Protein AF-A0A813HBP7-F1 (afdb_monomer_lite)

Organism: Polarella glacialis (NCBI:txid89957)

Secondary structure (DSSP, 8-state):
----HHHHHHHHHHHHHHHHHHHHHHHHHHHHHHHHHHHHHHHHHHHHHHHHHHHHHHHHHHHHHHHHHHHHTT-------------------------SS----------------------TTPPPGGG-EEETTEEEEEES---TT--S---TTTT-EEEPPTTEEE-BTTSTTHHHHHHHHTTS-TTSSEEEEE-SSSEEEEE-TTSTTSTTTTSEEEEEESSEEEETTEEEEEEE--TTEEEEEEEPP----GGGTTS-------PPP-------------PPPP-----------PPP---PPP--------------------------PPPPP-

Radius of gyration: 37.26 Å; chains: 1; bounding box: 107×72×108 Å

Structure (mmCIF, N/CA/C/O backbone):
data_AF-A0A813HBP7-F1
#
_entry.id   AF-A0A813HBP7-F1
#
loop_
_atom_site.group_PDB
_atom_site.id
_atom_site.type_symbol
_atom_site.label_atom_id
_atom_site.label_alt_id
_atom_site.label_comp_id
_atom_site.label_asym_id
_atom_site.label_entity_id
_atom_site.label_seq_id
_atom_site.pdbx_PDB_ins_code
_atom_site.Cartn_x
_atom_site.Cartn_y
_atom_site.Cartn_z
_atom_site.occupancy
_atom_site.B_iso_or_equiv
_atom_site.auth_seq_id
_atom_site.auth_comp_id
_atom_site.auth_asym_id
_atom_site.auth_atom_id
_atom_site.pdbx_PDB_model_num
ATOM 1 N N . MET A 1 1 ? -36.041 5.228 65.257 1.00 66.88 1 MET A N 1
ATOM 2 C CA . MET A 1 1 ? -35.336 6.399 64.696 1.00 66.88 1 MET A CA 1
ATOM 3 C C . MET A 1 1 ? -35.966 6.693 63.349 1.00 66.88 1 MET A C 1
ATOM 5 O O . MET A 1 1 ? -35.977 5.801 62.512 1.00 66.88 1 MET A O 1
ATOM 9 N N . THR A 1 2 ? -36.588 7.855 63.172 1.00 84.69 2 THR A N 1
ATOM 10 C CA . THR A 1 2 ? -37.250 8.239 61.915 1.00 84.69 2 THR A CA 1
ATOM 11 C C . THR A 1 2 ? -36.267 9.009 61.039 1.00 84.69 2 THR A C 1
ATOM 13 O O . THR A 1 2 ? -35.646 9.960 61.505 1.00 84.69 2 THR A O 1
ATOM 16 N N . PHE A 1 3 ? -36.101 8.577 59.790 1.00 85.81 3 PHE A N 1
ATOM 17 C CA . PHE A 1 3 ? -35.256 9.247 58.800 1.00 85.81 3 PHE A CA 1
ATOM 18 C C . PHE A 1 3 ? -35.970 10.507 58.289 1.00 85.81 3 PHE A C 1
ATOM 20 O O . PHE A 1 3 ? -37.154 10.438 57.959 1.00 85.81 3 PHE A O 1
ATOM 27 N N . ASN A 1 4 ? -35.279 11.648 58.233 1.00 96.94 4 ASN A N 1
ATOM 28 C CA . ASN A 1 4 ? -35.840 12.880 57.679 1.00 96.94 4 ASN A CA 1
ATOM 29 C C . ASN A 1 4 ? -35.624 12.898 56.157 1.00 96.94 4 ASN A C 1
ATOM 31 O O . ASN A 1 4 ? -34.510 13.125 55.688 1.00 96.94 4 ASN A O 1
ATOM 35 N N . VAL A 1 5 ? -36.689 12.619 55.407 1.00 95.88 5 VAL A N 1
ATOM 36 C CA . VAL A 1 5 ? -36.661 12.520 53.940 1.00 95.88 5 VAL A CA 1
ATOM 37 C C . VAL A 1 5 ? -36.375 13.877 53.290 1.00 95.88 5 VAL A C 1
ATOM 39 O O . VAL A 1 5 ? -35.560 13.944 52.377 1.00 95.88 5 VAL A O 1
ATOM 42 N N . GLU A 1 6 ? -36.939 14.968 53.815 1.00 96.56 6 GLU A N 1
ATOM 43 C CA . GLU A 1 6 ? -36.752 16.318 53.257 1.00 96.56 6 GLU A CA 1
ATOM 44 C C . GLU A 1 6 ? -35.287 16.768 53.325 1.00 96.56 6 GLU A C 1
ATOM 46 O O . GLU A 1 6 ? -34.744 17.339 52.378 1.00 96.56 6 GLU A O 1
ATOM 51 N N . ALA A 1 7 ? -34.607 16.457 54.433 1.00 95.69 7 ALA A N 1
ATOM 52 C CA . ALA A 1 7 ? -33.183 16.746 54.576 1.00 95.69 7 ALA A CA 1
ATOM 53 C C . ALA A 1 7 ? -32.331 15.954 53.565 1.00 95.69 7 ALA A C 1
ATOM 55 O O . ALA A 1 7 ? -31.355 16.485 53.032 1.00 95.69 7 ALA A O 1
ATOM 56 N N . ALA A 1 8 ? -32.707 14.703 53.277 1.00 95.50 8 ALA A N 1
ATOM 57 C CA . ALA A 1 8 ? -32.016 13.874 52.293 1.00 95.50 8 ALA A CA 1
ATOM 58 C C . ALA A 1 8 ? -32.221 14.389 50.856 1.00 95.50 8 ALA A C 1
ATOM 60 O O . ALA A 1 8 ? -31.261 14.437 50.088 1.00 95.50 8 ALA A O 1
ATOM 61 N N . GLU A 1 9 ? -33.431 14.829 50.503 1.00 96.69 9 GLU A N 1
ATOM 62 C CA . GLU A 1 9 ? -33.727 15.413 49.187 1.00 96.69 9 GLU A CA 1
ATOM 63 C C . GLU A 1 9 ? -32.983 16.735 48.958 1.00 96.69 9 GLU A C 1
ATOM 65 O O . GLU A 1 9 ? -32.414 16.947 47.8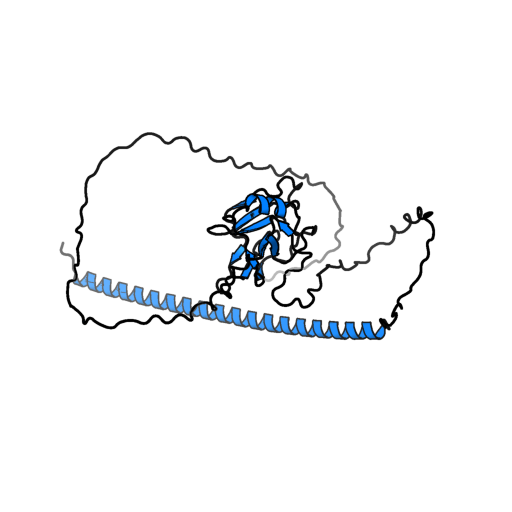86 1.00 96.69 9 GLU A O 1
ATOM 70 N N . CYS A 1 10 ? -32.911 17.595 49.979 1.00 97.38 10 CYS A N 1
ATOM 71 C CA . CYS A 1 10 ? -32.159 18.849 49.909 1.00 97.38 10 CYS A CA 1
ATOM 72 C C . CYS A 1 10 ? -30.658 18.605 49.661 1.00 97.38 10 CYS A C 1
ATOM 74 O O . CYS A 1 10 ? -30.059 19.221 48.775 1.00 97.38 10 CYS A O 1
ATOM 76 N N . LEU A 1 11 ? -30.060 17.644 50.377 1.00 97.38 11 LEU A N 1
ATOM 77 C CA . LEU A 1 11 ? -28.665 17.244 50.163 1.00 97.38 11 LEU A CA 1
ATOM 78 C C . LEU A 1 11 ? -28.442 16.643 48.771 1.00 97.38 11 LEU A C 1
ATOM 80 O O . LEU A 1 11 ? -27.437 16.948 48.129 1.00 97.38 11 LEU A O 1
ATOM 84 N N . ALA A 1 12 ? -29.377 15.825 48.283 1.00 96.62 12 ALA A N 1
ATOM 85 C CA . ALA A 1 12 ? -29.296 15.254 46.943 1.00 96.62 12 ALA A CA 1
ATOM 86 C C . ALA A 1 12 ? -29.330 16.348 45.862 1.00 96.62 12 ALA A C 1
ATOM 88 O O . ALA A 1 12 ? -28.496 16.338 44.957 1.00 96.62 12 ALA A O 1
ATOM 89 N N . ALA A 1 13 ? -30.229 17.330 45.982 1.00 96.56 13 ALA A N 1
ATOM 90 C CA . ALA A 1 13 ? -30.307 18.455 45.052 1.00 96.56 13 ALA A CA 1
ATOM 91 C C . ALA A 1 13 ? -29.016 19.292 45.047 1.00 96.56 13 ALA A C 1
ATOM 93 O O . ALA A 1 13 ? -28.511 19.650 43.981 1.00 96.56 13 ALA A O 1
ATOM 94 N N . GLN A 1 14 ? -28.434 19.549 46.224 1.00 97.75 14 GLN A N 1
ATOM 95 C CA . GLN A 1 14 ? -27.162 20.265 46.336 1.00 97.75 14 GLN A CA 1
ATOM 96 C C . GLN A 1 14 ? -26.003 19.481 45.703 1.00 97.75 14 GLN A C 1
ATOM 98 O O . GLN A 1 14 ? -25.195 20.059 44.974 1.00 97.75 14 GLN A O 1
ATOM 103 N N . ALA A 1 15 ? -25.937 18.166 45.932 1.00 97.19 15 ALA A N 1
ATOM 104 C CA . ALA A 1 15 ? -24.913 17.305 45.346 1.00 97.19 15 ALA A CA 1
ATOM 105 C C . ALA A 1 15 ? -25.005 17.260 43.812 1.00 97.19 15 ALA A C 1
ATOM 107 O O . ALA A 1 15 ? -23.981 17.357 43.135 1.00 97.19 15 ALA A O 1
ATOM 108 N N . VAL A 1 16 ? -26.223 17.179 43.258 1.00 98.00 16 VAL A N 1
ATOM 109 C CA . VAL A 1 16 ? -26.453 17.252 41.805 1.00 98.00 16 VAL A CA 1
ATOM 110 C C . VAL A 1 16 ? -25.989 18.596 41.243 1.00 98.00 16 VAL A C 1
ATOM 112 O O . VAL A 1 16 ? -25.347 18.614 40.196 1.00 98.00 16 VAL A O 1
ATOM 115 N N . GLY A 1 17 ? -26.255 19.704 41.943 1.00 97.44 17 GLY A N 1
ATOM 116 C CA . GLY A 1 17 ? -25.786 21.034 41.544 1.00 97.44 17 GLY A CA 1
ATOM 117 C C . GLY A 1 17 ? -24.262 21.109 41.437 1.00 97.44 17 GLY A C 1
ATOM 118 O O . GLY A 1 17 ? -23.738 21.427 40.371 1.00 97.44 17 GLY A O 1
ATOM 119 N N . ILE A 1 18 ? -23.555 20.714 42.501 1.00 97.56 18 ILE A N 1
ATOM 120 C CA . ILE A 1 18 ? -22.082 20.716 42.547 1.00 97.56 18 ILE A CA 1
ATOM 121 C C . ILE A 1 18 ? -21.495 19.817 41.452 1.00 97.56 18 ILE A C 1
ATOM 123 O O . ILE A 1 18 ? -20.536 20.192 40.778 1.00 97.56 18 ILE A O 1
ATOM 127 N N . PHE A 1 19 ? -22.078 18.635 41.247 1.00 97.56 19 PHE A N 1
ATOM 128 C CA . PHE A 1 19 ? -21.630 17.718 40.204 1.00 97.56 19 PHE A CA 1
ATOM 129 C C . PHE A 1 19 ? -21.845 18.292 38.795 1.00 97.56 19 PHE A C 1
ATOM 131 O O . PHE A 1 19 ? -20.959 18.195 37.946 1.00 97.56 19 PHE A O 1
ATOM 138 N N . ALA A 1 20 ? -22.992 18.928 38.542 1.00 97.31 20 ALA A N 1
ATOM 139 C CA . ALA A 1 20 ? -23.297 19.550 37.257 1.00 97.31 20 ALA A CA 1
ATOM 140 C C . ALA A 1 20 ? -22.417 20.777 36.964 1.00 97.31 20 ALA A C 1
ATOM 142 O O . ALA A 1 20 ? -22.079 21.020 35.804 1.00 97.31 20 ALA A O 1
ATOM 143 N N . ASP A 1 21 ? -22.051 21.555 37.986 1.00 97.25 21 ASP A N 1
ATOM 144 C CA . ASP A 1 21 ? -21.068 22.638 37.865 1.00 97.25 21 ASP A CA 1
ATOM 145 C C . ASP A 1 21 ? -19.678 22.072 37.537 1.00 97.25 21 ASP A C 1
ATOM 147 O O . ASP A 1 21 ? -19.077 22.465 36.539 1.00 97.25 21 ASP A O 1
ATOM 151 N N . GLY A 1 22 ? -19.223 21.055 38.279 1.00 98.00 22 GLY A N 1
ATOM 152 C CA . GLY A 1 22 ? -17.930 20.409 38.033 1.00 98.00 22 GLY A CA 1
ATOM 153 C C . GLY A 1 22 ? -17.812 19.783 36.638 1.00 98.00 22 GLY A C 1
ATOM 154 O O . GLY A 1 22 ? -16.774 19.906 35.988 1.00 98.00 22 GLY A O 1
ATOM 155 N N . LEU A 1 23 ? -18.883 19.163 36.129 1.00 97.94 23 LEU A N 1
ATOM 156 C CA . LEU A 1 23 ? -18.920 18.657 34.753 1.00 97.94 23 LEU A CA 1
ATOM 157 C C . LEU A 1 23 ? -18.841 19.780 33.714 1.00 97.94 23 LEU A C 1
ATOM 159 O O . LEU A 1 23 ? -18.157 19.621 32.703 1.00 97.94 23 LEU A O 1
ATOM 163 N N . ARG A 1 24 ? -19.520 20.912 33.940 1.00 98.00 24 ARG A N 1
ATOM 164 C CA . ARG A 1 24 ? -19.456 22.063 33.027 1.00 98.00 24 ARG A CA 1
ATOM 165 C C . ARG A 1 24 ? -18.053 22.656 32.973 1.00 98.00 24 ARG A C 1
ATOM 167 O O . ARG A 1 24 ? -17.561 22.912 31.874 1.00 98.00 24 ARG A O 1
ATOM 174 N N . ASP A 1 25 ? -17.402 22.802 34.121 1.00 97.38 25 ASP A N 1
ATOM 175 C CA . ASP A 1 25 ? -16.032 23.311 34.200 1.00 97.38 25 ASP A CA 1
ATOM 176 C C 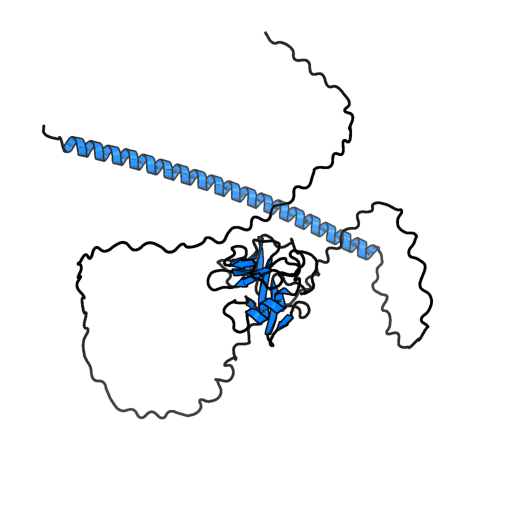. ASP A 1 25 ? -15.038 22.366 33.513 1.00 97.38 25 ASP A C 1
ATOM 178 O O . ASP A 1 25 ? -14.185 22.817 32.744 1.00 97.38 25 ASP A O 1
ATOM 182 N N . LEU A 1 26 ? -15.189 21.051 33.710 1.00 97.19 26 LEU A N 1
ATOM 183 C CA . LEU A 1 26 ? -14.360 20.043 33.045 1.00 97.19 26 LEU A CA 1
ATOM 184 C C . LEU A 1 26 ? -14.509 20.099 31.517 1.00 97.19 26 LEU A C 1
ATOM 186 O O . LEU A 1 26 ? -13.511 20.099 30.797 1.00 97.19 26 LEU A O 1
ATOM 190 N N . VAL A 1 27 ? -15.745 20.185 31.013 1.00 97.88 27 VAL A N 1
ATOM 191 C CA . VAL A 1 27 ? -16.015 20.285 29.570 1.00 97.88 27 VAL A CA 1
ATOM 192 C C . VAL A 1 27 ? -15.459 21.590 28.996 1.00 97.88 27 VAL A C 1
ATOM 194 O O . VAL A 1 27 ? -14.869 21.581 27.915 1.00 97.88 27 VAL A O 1
ATOM 197 N N . ALA A 1 28 ? -15.592 22.708 29.714 1.00 97.50 28 ALA A N 1
ATOM 198 C CA . ALA A 1 28 ? -15.032 23.990 29.292 1.00 97.50 28 ALA A CA 1
ATOM 199 C C . ALA A 1 28 ? -13.493 23.961 29.240 1.00 97.50 28 ALA A C 1
ATOM 201 O O . ALA A 1 28 ? -12.899 24.485 28.293 1.00 97.50 28 ALA A O 1
ATOM 202 N N . ALA A 1 29 ? -12.846 23.320 30.218 1.00 97.06 29 ALA A N 1
ATOM 203 C CA . ALA A 1 29 ? -11.399 23.134 30.237 1.00 97.06 29 ALA A CA 1
ATOM 204 C C . ALA A 1 29 ? -10.924 22.270 29.058 1.00 97.06 29 ALA A C 1
ATOM 206 O O . ALA A 1 29 ? -10.038 22.695 28.314 1.00 97.06 29 ALA A O 1
ATOM 207 N N . ALA A 1 30 ? -11.574 21.126 28.823 1.00 95.62 30 ALA A N 1
ATOM 208 C CA . ALA A 1 30 ? -11.259 20.239 27.703 1.00 95.62 30 ALA A CA 1
ATOM 209 C C . ALA A 1 30 ? -11.452 20.932 26.341 1.00 95.62 30 ALA A C 1
ATOM 211 O O . ALA A 1 30 ? -10.616 20.810 25.445 1.00 95.62 30 ALA A O 1
ATOM 212 N N . ALA A 1 31 ? -12.517 21.726 26.184 1.00 96.06 31 ALA A N 1
ATOM 213 C CA . ALA A 1 31 ? -12.750 22.497 24.963 1.00 96.06 31 ALA A CA 1
ATOM 214 C C . ALA A 1 31 ? -11.651 23.545 24.717 1.00 96.06 31 ALA A C 1
ATOM 216 O O . ALA A 1 31 ? -11.235 23.759 23.575 1.00 96.06 31 ALA A O 1
ATOM 217 N N . LYS A 1 32 ? -11.156 24.192 25.780 1.00 97.88 32 LYS A N 1
ATOM 218 C CA . LYS A 1 32 ? -10.061 25.165 25.692 1.00 97.88 32 LYS A CA 1
ATOM 219 C C . LYS A 1 32 ? -8.743 24.502 25.287 1.00 97.88 32 LYS A C 1
ATOM 221 O O . LYS A 1 32 ? -8.039 25.058 24.445 1.00 97.88 32 LYS A O 1
ATOM 226 N N . GLU A 1 33 ? -8.432 23.341 25.857 1.00 97.50 33 GLU A N 1
ATOM 227 C CA . GLU A 1 33 ? -7.239 22.556 25.524 1.00 97.50 33 GLU A CA 1
ATOM 228 C C . GLU A 1 33 ? -7.265 22.099 24.061 1.00 97.50 33 GLU A C 1
ATOM 230 O O . GLU A 1 33 ? -6.345 22.411 23.305 1.00 97.50 33 GLU A O 1
ATOM 235 N N . ALA A 1 34 ? -8.379 21.517 23.606 1.00 94.38 34 ALA A N 1
ATOM 236 C CA . ALA A 1 34 ? -8.551 21.119 22.209 1.00 94.38 34 ALA A CA 1
ATOM 237 C C . ALA A 1 34 ? -8.419 22.310 21.235 1.00 94.38 34 ALA A C 1
ATOM 239 O O . ALA A 1 34 ? -7.842 22.190 20.153 1.00 94.38 34 ALA A O 1
ATOM 240 N N . ALA A 1 35 ? -8.924 23.492 21.606 1.00 97.31 35 ALA A N 1
ATOM 241 C CA . ALA A 1 35 ? -8.775 24.706 20.802 1.00 97.31 35 ALA A CA 1
ATOM 242 C C . ALA A 1 35 ? -7.340 25.267 20.799 1.00 97.31 35 ALA A C 1
ATOM 244 O O . ALA A 1 35 ? -6.964 26.005 19.882 1.00 97.31 35 ALA A O 1
ATOM 245 N N . GLN A 1 36 ? -6.544 24.982 21.829 1.00 97.81 36 GLN A N 1
ATOM 246 C CA . GLN A 1 36 ? -5.129 25.341 21.874 1.00 97.81 36 GLN A CA 1
ATOM 247 C C . GLN A 1 36 ? -4.301 24.390 21.007 1.00 97.81 36 GLN A C 1
ATOM 249 O O . GLN A 1 36 ? -3.491 24.858 20.210 1.00 97.81 36 GLN A O 1
ATOM 254 N N . GLU A 1 37 ? -4.562 23.087 21.091 1.00 96.31 37 GLU A N 1
ATOM 255 C CA . GLU A 1 37 ? -3.898 22.072 20.270 1.00 96.31 37 GLU A CA 1
ATOM 256 C C . GLU A 1 37 ? -4.150 22.300 18.774 1.00 96.31 37 GLU A C 1
ATOM 258 O O . GLU A 1 37 ? -3.205 22.356 17.988 1.00 96.31 37 GLU A O 1
ATOM 263 N N . ARG A 1 38 ? -5.406 22.565 18.378 1.00 95.31 38 ARG A N 1
ATOM 264 C CA . ARG A 1 38 ? -5.741 22.909 16.983 1.00 95.31 38 ARG A CA 1
ATOM 265 C C . ARG A 1 38 ? -4.955 24.112 16.466 1.00 95.31 38 ARG A C 1
ATOM 267 O O . ARG A 1 38 ? -4.470 24.081 15.341 1.00 95.31 38 ARG A O 1
ATOM 274 N N . ARG A 1 39 ? -4.791 25.155 17.287 1.00 97.75 39 ARG A N 1
ATOM 275 C CA . ARG A 1 39 ? -3.987 26.330 16.914 1.00 97.75 39 ARG A CA 1
ATOM 276 C C . ARG A 1 39 ? -2.508 25.984 16.742 1.00 97.75 39 ARG A C 1
ATOM 278 O O . ARG A 1 39 ? -1.903 26.468 15.791 1.00 97.75 39 ARG A O 1
ATOM 285 N N . GLY A 1 40 ? -1.956 25.129 17.605 1.00 97.00 40 GLY A N 1
ATOM 286 C CA . GLY A 1 40 ? -0.584 24.635 17.467 1.00 97.00 40 GLY A CA 1
ATOM 287 C C . GLY A 1 40 ? -0.369 23.885 16.151 1.00 97.00 40 GLY A C 1
ATOM 288 O O . GLY A 1 40 ? 0.547 24.210 15.397 1.00 97.00 40 GLY A O 1
ATOM 289 N N . LEU A 1 41 ? -1.277 22.963 15.819 1.00 90.00 41 LEU A N 1
ATOM 290 C CA . LEU A 1 41 ? -1.225 22.205 14.565 1.00 90.00 41 LEU A CA 1
ATOM 291 C C . LEU A 1 41 ? -1.361 23.106 13.328 1.00 90.00 41 LEU A C 1
ATOM 293 O O . LEU A 1 41 ? -0.666 22.907 12.334 1.00 90.00 41 LEU A O 1
ATOM 297 N N . GLU A 1 42 ? -2.217 24.131 13.372 1.00 96.00 42 GLU A N 1
ATOM 298 C CA . GLU A 1 42 ? -2.341 25.101 12.276 1.00 96.00 42 GLU A CA 1
ATOM 299 C C . GLU A 1 42 ? -1.073 25.946 12.076 1.00 96.00 42 GLU A C 1
ATOM 301 O O . GLU A 1 42 ? -0.726 26.287 10.941 1.00 96.00 42 GLU A O 1
ATOM 306 N N . GLU A 1 43 ? -0.390 26.324 13.158 1.00 97.62 43 GLU A N 1
ATOM 307 C CA . GLU A 1 43 ? 0.874 27.062 13.092 1.00 97.62 43 GLU A CA 1
ATOM 308 C C . GLU A 1 43 ? 2.008 26.200 12.535 1.00 97.62 43 GLU A C 1
ATOM 310 O O . GLU A 1 43 ? 2.756 26.668 11.668 1.00 97.62 43 GLU A O 1
ATOM 315 N N . GLU A 1 44 ? 2.093 24.939 12.960 1.00 95.94 44 GLU A N 1
ATOM 316 C CA . GLU A 1 44 ? 3.050 23.960 12.441 1.00 95.94 44 GLU A CA 1
ATOM 317 C C . GLU A 1 44 ? 2.803 23.669 10.955 1.00 95.94 44 GLU A C 1
ATOM 319 O O . GLU A 1 44 ? 3.727 23.756 10.143 1.00 95.94 44 GLU A O 1
ATOM 324 N N . ALA A 1 45 ? 1.547 23.448 10.555 1.00 91.88 45 ALA A N 1
ATOM 325 C CA . ALA A 1 45 ? 1.178 23.267 9.152 1.00 91.88 45 ALA A CA 1
ATOM 326 C C . ALA A 1 45 ? 1.569 24.486 8.299 1.00 91.88 45 ALA A C 1
ATOM 328 O O . ALA A 1 45 ? 2.121 24.342 7.203 1.00 91.88 45 ALA A O 1
ATOM 329 N N . ARG A 1 46 ? 1.355 25.706 8.816 1.00 97.75 46 ARG A N 1
ATOM 330 C CA . ARG A 1 46 ? 1.811 26.944 8.163 1.00 97.75 46 ARG A CA 1
ATOM 331 C C . ARG A 1 46 ? 3.338 27.029 8.078 1.00 97.75 46 ARG A C 1
ATOM 333 O O . ARG A 1 46 ? 3.845 27.572 7.098 1.00 97.75 46 ARG A O 1
ATOM 340 N N . ALA A 1 47 ? 4.075 26.536 9.071 1.00 97.06 47 ALA A N 1
ATOM 341 C CA . ALA A 1 47 ? 5.537 26.502 9.040 1.00 97.06 47 ALA A CA 1
ATOM 342 C C . ALA A 1 47 ? 6.063 25.517 7.987 1.00 97.06 47 ALA A C 1
ATOM 344 O O . ALA A 1 47 ? 6.892 25.902 7.161 1.00 97.06 47 ALA A O 1
ATOM 345 N N . LEU A 1 48 ? 5.515 24.302 7.943 1.00 92.50 48 LEU A N 1
ATOM 346 C CA . LEU A 1 48 ? 5.864 23.293 6.941 1.00 92.50 48 LEU A CA 1
ATOM 347 C C . LEU A 1 48 ? 5.545 23.761 5.517 1.00 92.50 48 LEU A C 1
ATOM 349 O O . LEU A 1 48 ? 6.342 23.544 4.607 1.00 92.50 48 LEU A O 1
ATOM 353 N N . ALA A 1 49 ? 4.426 24.465 5.315 1.00 92.62 49 ALA A N 1
ATOM 354 C CA . ALA A 1 49 ? 4.089 25.042 4.016 1.00 92.62 49 ALA A CA 1
ATOM 355 C C . ALA A 1 49 ? 5.132 26.072 3.539 1.00 92.62 49 ALA A C 1
ATOM 357 O O . ALA A 1 49 ? 5.475 26.093 2.356 1.00 92.62 49 ALA A O 1
ATOM 358 N N . ARG A 1 50 ? 5.674 26.896 4.450 1.00 98.00 50 ARG A N 1
ATOM 359 C CA . ARG A 1 50 ? 6.746 27.853 4.125 1.00 98.00 50 ARG A CA 1
ATOM 360 C C . ARG A 1 50 ? 8.054 27.151 3.767 1.00 98.00 50 ARG A C 1
ATOM 362 O O . ARG A 1 50 ? 8.684 27.531 2.785 1.00 98.00 50 ARG A O 1
ATOM 369 N N . GLU A 1 51 ? 8.445 26.129 4.526 1.00 96.88 51 GLU A N 1
ATOM 370 C CA . GLU A 1 51 ? 9.658 25.356 4.227 1.00 96.88 51 GLU A CA 1
ATOM 371 C C . GLU A 1 51 ? 9.537 24.596 2.905 1.00 96.88 51 GLU A C 1
ATOM 373 O O . GLU A 1 51 ? 10.463 24.612 2.096 1.00 96.88 51 GLU A O 1
ATOM 378 N N . ARG A 1 52 ? 8.368 24.015 2.617 1.00 91.94 52 ARG A N 1
ATOM 379 C CA . ARG A 1 52 ? 8.108 23.380 1.322 1.00 91.94 52 ARG A CA 1
ATOM 380 C C . ARG A 1 52 ? 8.256 24.370 0.168 1.00 91.94 52 ARG A C 1
ATOM 382 O O . ARG A 1 52 ? 8.972 24.079 -0.782 1.00 91.94 52 ARG A O 1
ATOM 389 N N . PHE A 1 53 ? 7.649 25.552 0.284 1.00 96.38 53 PHE A N 1
ATOM 390 C CA . PHE A 1 53 ? 7.786 26.605 -0.724 1.00 96.38 53 PHE A CA 1
ATOM 391 C C . PHE A 1 53 ? 9.255 27.004 -0.944 1.00 96.38 53 PHE A C 1
ATOM 393 O O . PHE A 1 53 ? 9.698 27.148 -2.082 1.00 96.38 53 PHE A O 1
ATOM 400 N N . ARG A 1 54 ? 10.037 27.120 0.137 1.00 98.38 54 ARG A N 1
ATOM 401 C CA . ARG A 1 54 ? 11.474 27.418 0.070 1.00 98.38 54 ARG A CA 1
ATOM 402 C C . ARG A 1 54 ? 12.267 26.322 -0.650 1.00 98.38 54 ARG A C 1
ATOM 404 O O . ARG A 1 54 ? 13.161 26.635 -1.437 1.00 98.38 54 ARG A O 1
ATOM 411 N N . LEU A 1 55 ? 11.969 25.052 -0.375 1.00 94.25 55 LEU A N 1
ATOM 412 C CA . LEU A 1 55 ? 12.610 23.918 -1.044 1.00 94.25 55 LEU A CA 1
ATOM 413 C C . LEU A 1 55 ? 12.263 23.873 -2.535 1.00 94.25 55 LEU A C 1
ATOM 415 O O . LEU A 1 55 ? 13.162 23.668 -3.350 1.00 94.25 55 LEU A O 1
ATOM 419 N N . ASP A 1 56 ? 11.005 24.130 -2.896 1.00 91.38 56 ASP A N 1
ATOM 420 C CA . ASP A 1 56 ? 10.561 24.189 -4.293 1.00 91.38 56 ASP A CA 1
ATOM 421 C C . ASP A 1 56 ? 11.278 25.316 -5.061 1.00 91.38 56 ASP A C 1
ATOM 423 O O . ASP A 1 56 ? 11.741 25.116 -6.188 1.00 91.38 56 ASP A O 1
ATOM 427 N N . GLU A 1 57 ? 11.447 26.488 -4.438 1.00 97.88 57 GLU A N 1
ATOM 428 C CA . GLU A 1 57 ? 12.209 27.597 -5.018 1.00 97.88 57 GLU A CA 1
ATOM 429 C C . GLU A 1 57 ? 13.690 27.232 -5.215 1.00 97.88 57 GLU A C 1
ATOM 431 O O . GLU A 1 57 ? 14.237 27.422 -6.305 1.00 97.88 57 GLU A O 1
ATOM 436 N N . ALA A 1 58 ? 14.338 26.655 -4.198 1.00 97.19 58 ALA A N 1
ATOM 437 C CA . ALA A 1 58 ? 15.734 26.223 -4.286 1.00 97.19 58 ALA A CA 1
ATOM 438 C C . ALA A 1 58 ? 15.940 25.144 -5.364 1.00 97.19 58 ALA A C 1
ATOM 440 O O . ALA A 1 58 ? 16.912 25.186 -6.124 1.00 97.19 58 ALA A O 1
ATOM 441 N N . TRP A 1 59 ? 15.006 24.199 -5.474 1.00 92.06 59 TRP A N 1
ATOM 442 C CA . TRP A 1 59 ? 15.042 23.153 -6.491 1.00 92.06 59 TRP A CA 1
ATOM 443 C C . TRP A 1 59 ? 14.858 23.718 -7.904 1.00 92.06 59 TRP A C 1
ATOM 445 O O . TRP A 1 59 ? 15.595 23.352 -8.822 1.00 92.06 59 TRP A O 1
ATOM 455 N N . SER A 1 60 ? 13.947 24.680 -8.076 1.00 95.19 60 SER A N 1
ATOM 456 C CA . SER A 1 60 ? 13.779 25.413 -9.335 1.00 95.19 60 SER A CA 1
ATOM 457 C C . SER A 1 60 ? 15.069 26.131 -9.752 1.00 95.19 60 SER A C 1
ATOM 459 O O . SER A 1 60 ? 15.512 26.012 -10.898 1.00 95.19 60 SER A O 1
ATOM 461 N N . GLN A 1 61 ? 15.743 26.801 -8.811 1.00 97.50 61 GLN A N 1
ATOM 462 C CA . GLN A 1 61 ? 17.028 27.457 -9.070 1.00 97.50 61 GLN A CA 1
ATOM 463 C C . GLN A 1 61 ? 18.114 26.459 -9.496 1.00 97.50 61 GLN A C 1
ATOM 465 O O . GLN A 1 61 ? 18.830 26.716 -10.468 1.00 97.50 61 GLN A O 1
ATOM 470 N N . LEU A 1 62 ? 18.214 25.309 -8.822 1.00 96.00 62 LEU A N 1
ATOM 471 C CA . LEU A 1 62 ? 19.143 24.238 -9.195 1.00 96.00 62 LEU A CA 1
ATOM 472 C C . LEU A 1 62 ? 18.864 23.699 -10.601 1.00 96.00 62 LEU A C 1
ATOM 474 O O . LEU A 1 62 ? 19.799 23.516 -11.379 1.00 96.00 62 LEU A O 1
ATOM 478 N N . ASN A 1 63 ? 17.596 23.503 -10.965 1.00 93.69 63 ASN A N 1
ATOM 479 C CA . ASN A 1 63 ? 17.222 23.059 -12.309 1.00 93.69 63 ASN A CA 1
ATOM 480 C C . ASN A 1 63 ? 17.607 24.086 -13.383 1.00 93.69 63 ASN A C 1
ATOM 482 O O . ASN A 1 63 ? 18.135 23.713 -14.431 1.00 93.69 63 ASN A O 1
ATOM 486 N N . VAL A 1 64 ? 17.428 25.384 -13.114 1.00 96.62 64 VAL A N 1
ATOM 487 C CA . VAL A 1 64 ? 17.888 26.452 -14.018 1.00 96.62 64 VAL A CA 1
ATOM 488 C C . VAL A 1 64 ? 19.413 26.447 -14.153 1.00 96.62 64 VAL A C 1
ATOM 490 O O . VAL A 1 64 ? 19.931 26.582 -15.263 1.00 96.62 64 VAL A O 1
ATOM 493 N N . GLN A 1 65 ? 20.153 26.279 -13.053 1.00 96.62 65 GLN A N 1
ATOM 494 C CA . GLN A 1 65 ? 21.617 26.176 -13.090 1.00 96.62 65 GLN A CA 1
ATOM 495 C C . GLN A 1 65 ? 22.079 24.950 -13.878 1.00 96.62 65 GLN A C 1
ATOM 497 O O . GLN A 1 65 ? 22.982 25.063 -14.706 1.00 96.62 65 GLN A O 1
ATOM 502 N N . ARG A 1 66 ? 21.425 23.805 -13.677 1.00 93.88 66 ARG A N 1
ATOM 503 C CA . ARG A 1 66 ? 21.692 22.575 -14.420 1.00 93.88 66 ARG A CA 1
ATOM 504 C C . ARG A 1 66 ? 21.478 22.773 -15.918 1.00 93.88 66 ARG A C 1
ATOM 506 O O . ARG A 1 66 ? 22.394 22.500 -16.684 1.00 93.88 66 ARG A O 1
ATOM 513 N N . ALA A 1 67 ? 20.339 23.330 -16.328 1.00 91.81 67 ALA A N 1
ATOM 514 C CA . ALA A 1 67 ? 20.061 23.622 -17.734 1.00 91.81 67 ALA A CA 1
ATOM 515 C C . ALA A 1 67 ? 21.091 24.592 -18.344 1.00 91.81 67 ALA A C 1
ATOM 517 O O . ALA A 1 67 ? 21.511 24.433 -19.489 1.00 91.81 67 ALA A O 1
ATOM 518 N N . ARG A 1 68 ? 21.553 25.591 -17.576 1.00 95.44 68 ARG A N 1
ATOM 519 C CA . ARG A 1 68 ? 22.634 26.494 -18.009 1.00 95.44 68 ARG A CA 1
ATOM 520 C C . ARG A 1 68 ? 23.960 25.761 -18.201 1.00 95.44 68 ARG A C 1
ATOM 522 O O . ARG A 1 68 ? 24.631 26.014 -19.197 1.00 95.44 68 ARG A O 1
ATOM 529 N N . LEU A 1 69 ? 24.334 24.877 -17.277 1.00 93.88 69 LEU A N 1
ATOM 530 C CA . LEU A 1 69 ? 25.554 24.072 -17.388 1.00 93.88 69 LEU A CA 1
ATOM 531 C C . LEU A 1 69 ? 25.479 23.103 -18.572 1.00 93.88 69 LEU A C 1
ATOM 533 O O . LEU A 1 69 ? 26.438 23.008 -19.330 1.00 93.88 69 LEU A O 1
ATOM 537 N N . GLU A 1 70 ? 24.339 22.446 -18.777 1.00 90.00 70 GLU A N 1
ATOM 538 C CA . GLU A 1 70 ? 24.102 21.558 -19.921 1.00 90.00 70 GLU A CA 1
ATOM 539 C C . GLU A 1 70 ? 24.238 22.316 -21.253 1.00 90.00 70 GLU A C 1
ATOM 541 O O . GLU A 1 70 ? 24.962 21.868 -22.144 1.00 90.00 70 GLU A O 1
ATOM 546 N N . ASN A 1 71 ? 23.659 23.517 -21.356 1.00 90.88 71 ASN A N 1
ATOM 547 C CA . ASN A 1 71 ? 23.822 24.382 -22.529 1.00 90.88 71 ASN A CA 1
ATOM 548 C C . ASN A 1 71 ? 25.268 24.885 -22.702 1.00 90.88 71 ASN A C 1
ATOM 550 O O . ASN A 1 71 ? 25.756 24.988 -23.827 1.00 90.88 71 ASN A O 1
ATOM 554 N N . SER A 1 72 ? 25.967 25.195 -21.605 1.00 93.69 72 SER A N 1
ATOM 555 C CA . SER A 1 72 ? 27.349 25.695 -21.631 1.00 93.69 72 SER A CA 1
ATOM 556 C C . SER A 1 72 ? 28.373 24.622 -21.991 1.00 93.69 72 SER A C 1
ATOM 558 O O . SER A 1 72 ? 29.405 24.951 -22.571 1.00 93.69 72 SER A O 1
ATOM 560 N N . MET A 1 73 ? 28.132 23.361 -21.632 1.00 89.06 73 MET A N 1
ATOM 561 C CA . MET A 1 73 ? 29.065 22.264 -21.903 1.00 89.06 73 MET A CA 1
ATOM 562 C C . MET A 1 73 ? 29.038 21.795 -23.359 1.00 89.06 73 MET A C 1
ATOM 564 O O . MET A 1 73 ? 29.775 20.879 -23.710 1.00 89.06 73 MET A O 1
ATOM 568 N N . GLY A 1 74 ? 28.222 22.406 -24.225 1.00 71.88 74 GLY A N 1
ATOM 569 C CA . GLY A 1 74 ? 28.273 22.136 -25.659 1.00 71.88 74 GLY A CA 1
ATOM 570 C C . GLY A 1 74 ? 27.995 20.676 -26.017 1.00 71.88 74 GLY A C 1
ATOM 571 O O . GLY A 1 74 ? 28.376 20.250 -27.109 1.00 71.88 74 GLY A O 1
ATOM 572 N N . PHE A 1 75 ? 27.305 19.927 -25.140 1.00 60.50 75 PHE A N 1
ATOM 573 C CA . PHE A 1 75 ? 26.718 18.617 -25.439 1.00 60.50 75 PHE A CA 1
ATOM 574 C C . PHE A 1 75 ? 25.557 18.816 -26.420 1.00 60.50 75 PHE A C 1
ATOM 576 O O . PHE A 1 75 ? 24.381 18.579 -26.156 1.00 60.50 75 PHE A O 1
ATOM 583 N N . SER A 1 76 ? 25.904 19.298 -27.605 1.00 58.12 76 SER A N 1
ATOM 584 C CA . SER A 1 76 ? 25.108 19.107 -28.787 1.00 58.12 76 SER A CA 1
ATOM 585 C C . SER A 1 76 ? 25.025 17.594 -28.968 1.00 58.12 76 SER A C 1
ATOM 587 O O . SER A 1 76 ? 25.975 16.943 -29.394 1.00 58.12 76 SER A O 1
ATOM 589 N N . ASN A 1 77 ? 23.863 17.021 -28.653 1.00 56.59 77 ASN A N 1
ATOM 590 C CA . ASN A 1 77 ? 23.456 15.664 -29.039 1.00 56.59 77 ASN A CA 1
ATOM 591 C C . ASN A 1 77 ? 23.343 15.521 -30.580 1.00 56.59 77 ASN A C 1
ATOM 593 O O . ASN A 1 77 ? 22.489 14.817 -31.107 1.00 56.59 77 ASN A O 1
ATOM 597 N N . GLY A 1 78 ? 24.200 16.229 -31.321 1.00 52.56 78 GLY A N 1
ATOM 598 C CA . GLY A 1 78 ? 24.290 16.303 -32.767 1.00 52.56 78 GLY A CA 1
ATOM 599 C C . GLY A 1 78 ? 25.244 15.281 -33.376 1.00 52.56 78 GLY A C 1
ATOM 600 O O . GLY A 1 78 ? 25.402 15.291 -34.594 1.00 52.56 78 GLY A O 1
ATOM 601 N N . HIS A 1 79 ? 25.813 14.346 -32.603 1.00 52.66 79 HIS A N 1
ATOM 602 C CA . HIS A 1 79 ? 26.291 13.092 -33.191 1.00 52.66 79 HIS A CA 1
ATOM 603 C C . HIS A 1 79 ? 25.088 12.203 -33.518 1.00 52.66 79 HIS A C 1
ATOM 605 O O . HIS A 1 79 ? 24.818 11.177 -32.901 1.00 52.66 79 HIS A O 1
ATOM 611 N N . LYS A 1 80 ? 24.364 12.634 -34.552 1.00 55.50 80 LYS A N 1
ATOM 612 C CA . LYS A 1 80 ? 23.518 11.800 -35.391 1.00 55.50 80 LYS A CA 1
ATOM 613 C C . LYS A 1 80 ? 24.466 10.788 -36.039 1.00 55.50 80 LYS A C 1
ATOM 615 O O . LYS A 1 80 ? 24.978 11.027 -37.130 1.00 55.50 80 LYS A O 1
ATOM 620 N N . LEU A 1 81 ? 24.798 9.715 -35.318 1.00 57.78 81 LEU A N 1
ATOM 621 C CA . LEU A 1 81 ? 25.437 8.547 -35.908 1.00 57.78 81 LEU A CA 1
ATOM 622 C C . LEU A 1 81 ? 24.488 8.095 -37.016 1.00 57.78 81 LEU A C 1
ATOM 624 O O . LEU A 1 81 ? 23.379 7.629 -36.757 1.00 57.78 81 LEU A O 1
ATOM 628 N N . GLY A 1 82 ? 24.886 8.378 -38.255 1.00 44.28 82 GLY A N 1
ATOM 629 C CA . GLY A 1 82 ? 24.179 7.904 -39.428 1.00 44.28 82 GLY A CA 1
ATOM 630 C C . GLY A 1 82 ? 24.060 6.379 -39.371 1.00 44.28 82 GLY A C 1
ATOM 631 O O . GLY A 1 82 ? 24.870 5.726 -38.709 1.00 44.28 82 GLY A O 1
ATOM 632 N N . PRO A 1 83 ? 23.057 5.800 -40.045 1.00 58.22 83 PRO A N 1
ATOM 633 C CA . PRO A 1 83 ? 22.914 4.357 -40.144 1.00 58.22 83 PRO A CA 1
ATOM 634 C C . PRO A 1 83 ? 24.112 3.797 -40.919 1.00 58.22 83 PRO A C 1
ATOM 636 O O . PRO A 1 83 ? 24.106 3.747 -42.149 1.00 58.22 83 PRO A O 1
ATOM 639 N N . ASN A 1 84 ? 25.168 3.415 -40.199 1.00 44.81 84 ASN A N 1
ATOM 640 C CA . ASN A 1 84 ? 26.316 2.766 -40.802 1.00 44.81 84 ASN A CA 1
ATOM 641 C C . ASN A 1 84 ? 25.935 1.318 -41.089 1.00 44.81 84 ASN A C 1
ATOM 643 O O . ASN A 1 84 ? 25.796 0.473 -40.208 1.00 44.81 84 ASN A O 1
ATOM 647 N N . THR A 1 85 ? 25.697 1.108 -42.373 1.00 54.16 85 THR A N 1
ATOM 648 C CA . THR A 1 85 ? 25.591 -0.181 -43.037 1.00 54.16 85 THR A CA 1
ATOM 649 C C . THR A 1 85 ? 27.013 -0.712 -43.254 1.00 54.16 85 THR A C 1
ATOM 651 O O . THR A 1 85 ? 27.924 0.085 -43.464 1.00 54.16 85 THR A O 1
ATOM 654 N N . ALA A 1 86 ? 27.157 -2.042 -43.279 1.00 47.09 86 ALA A N 1
ATOM 655 C CA . ALA A 1 86 ? 28.382 -2.842 -43.444 1.00 47.09 86 ALA A CA 1
ATOM 656 C C . ALA A 1 86 ? 29.188 -3.021 -42.139 1.00 47.09 86 ALA A C 1
ATOM 658 O O . ALA A 1 86 ? 29.619 -2.067 -41.511 1.00 47.09 86 ALA A O 1
ATOM 659 N N . GLY A 1 87 ? 29.366 -4.238 -41.623 1.00 51.62 87 GLY A N 1
ATOM 660 C CA . GLY A 1 87 ? 29.806 -5.422 -42.359 1.00 51.62 87 GLY A CA 1
ATOM 661 C C . GLY A 1 87 ? 31.325 -5.499 -42.230 1.00 51.62 87 GLY A C 1
ATOM 662 O O . GLY A 1 87 ? 32.040 -5.067 -43.124 1.00 51.62 87 GLY A O 1
ATOM 663 N N . GLY A 1 88 ? 31.803 -5.982 -41.084 1.00 37.97 88 GLY A N 1
ATOM 664 C CA . GLY A 1 88 ? 33.226 -6.069 -40.772 1.00 37.97 88 GLY A CA 1
ATOM 665 C C . GLY A 1 88 ? 33.467 -7.094 -39.676 1.00 37.97 88 GLY A C 1
ATOM 666 O O . GLY A 1 88 ? 33.440 -6.770 -38.495 1.00 37.97 88 GLY A O 1
ATOM 667 N N . SER A 1 89 ? 33.665 -8.339 -40.092 1.00 54.19 89 SER A N 1
ATOM 668 C CA . SER A 1 89 ? 34.289 -9.394 -39.301 1.00 54.19 89 SER A CA 1
ATOM 669 C C . SER A 1 89 ? 35.748 -9.024 -39.016 1.00 54.19 89 SER A C 1
ATOM 671 O O . SER A 1 89 ? 36.529 -8.874 -39.958 1.00 54.19 89 SER A O 1
ATOM 673 N N . LEU A 1 90 ? 36.117 -8.910 -37.743 1.00 44.56 90 LEU A N 1
ATOM 674 C CA . LEU A 1 90 ? 37.500 -8.879 -37.257 1.00 44.56 90 LEU A CA 1
ATOM 675 C C . LEU A 1 90 ? 37.602 -9.787 -36.017 1.00 44.56 90 LEU A C 1
ATOM 677 O O . LEU A 1 90 ? 36.576 -10.069 -35.394 1.00 44.56 90 LEU A O 1
ATOM 681 N N . PRO A 1 91 ? 38.799 -10.322 -35.736 1.00 50.22 91 PRO A N 1
ATOM 682 C CA . PRO A 1 91 ? 38.994 -11.626 -35.137 1.00 50.22 91 PRO A CA 1
ATOM 683 C C . PRO A 1 91 ? 38.969 -11.553 -33.616 1.00 50.22 91 PRO A C 1
ATOM 685 O O . PRO A 1 91 ? 39.430 -10.587 -33.009 1.00 50.22 91 PRO A O 1
ATOM 688 N N . GLU A 1 92 ? 38.469 -12.633 -33.030 1.00 52.84 92 GLU A N 1
ATOM 689 C CA . GLU A 1 92 ? 38.809 -13.049 -31.679 1.00 52.84 92 GLU A CA 1
ATOM 690 C C . GLU A 1 92 ? 40.324 -13.243 -31.621 1.00 52.84 92 GLU A C 1
ATOM 692 O O . GLU A 1 92 ? 40.853 -14.070 -32.354 1.00 52.84 92 GLU A O 1
ATOM 697 N N . ASP A 1 93 ? 41.021 -12.396 -30.868 1.00 53.34 93 ASP A N 1
ATOM 698 C CA . ASP A 1 93 ? 42.165 -12.758 -30.030 1.00 53.34 93 ASP A CA 1
ATOM 699 C C . ASP A 1 93 ? 42.773 -11.484 -29.426 1.00 53.34 93 ASP A C 1
ATOM 701 O O . ASP A 1 93 ? 42.892 -10.457 -30.091 1.00 53.34 93 ASP A O 1
ATOM 705 N N . HIS A 1 94 ? 43.197 -11.584 -28.163 1.00 54.03 94 HIS A N 1
ATOM 706 C CA . HIS A 1 94 ? 43.860 -10.556 -27.345 1.00 54.03 94 HIS A CA 1
ATOM 707 C C . HIS A 1 94 ? 42.975 -9.504 -26.658 1.00 54.03 94 HIS A C 1
ATOM 709 O O . HIS A 1 94 ? 42.931 -8.338 -27.046 1.00 54.03 94 HIS A O 1
ATOM 715 N N . PHE A 1 95 ? 42.404 -9.885 -25.509 1.00 43.41 95 PHE A N 1
ATOM 716 C CA . PHE A 1 95 ? 42.205 -8.935 -24.408 1.00 43.41 95 PHE A CA 1
ATOM 717 C C . PHE A 1 95 ? 42.286 -9.601 -23.024 1.00 43.41 95 PHE A C 1
ATOM 719 O O . PHE A 1 95 ? 41.389 -9.471 -22.201 1.00 43.41 95 PHE A O 1
ATOM 726 N N . ASP A 1 96 ? 43.396 -10.290 -22.759 1.00 46.81 96 ASP A N 1
ATOM 727 C CA . ASP A 1 96 ? 43.865 -10.540 -21.394 1.00 46.81 96 ASP A CA 1
ATOM 728 C C . ASP A 1 96 ? 45.097 -9.664 -21.174 1.00 46.81 96 ASP A C 1
ATOM 730 O O . ASP A 1 96 ? 46.097 -9.847 -21.862 1.00 46.81 96 ASP A O 1
ATOM 734 N N . SER A 1 97 ? 44.997 -8.709 -20.240 1.00 47.28 97 SER A N 1
ATOM 735 C CA . SER A 1 97 ? 46.094 -7.951 -19.601 1.00 47.28 97 SER A CA 1
ATOM 736 C C . SER A 1 97 ? 45.886 -6.433 -19.613 1.00 47.28 97 SER A C 1
ATOM 738 O O . SER A 1 97 ? 46.676 -5.717 -20.208 1.00 47.28 97 SER A O 1
ATOM 740 N N . PHE A 1 98 ? 44.875 -5.926 -18.896 1.00 42.34 98 PHE A N 1
ATOM 741 C CA . PHE A 1 98 ? 44.899 -4.567 -18.310 1.00 42.34 98 PHE A CA 1
ATOM 742 C C . PHE A 1 98 ? 43.941 -4.451 -17.106 1.00 42.34 98 PHE A C 1
ATOM 744 O O . PHE A 1 98 ? 43.113 -3.548 -17.021 1.00 42.34 98 PHE A O 1
ATOM 751 N N . GLN A 1 99 ? 44.044 -5.379 -16.146 1.00 44.59 99 GLN A N 1
ATOM 752 C CA . GLN A 1 99 ? 43.267 -5.341 -14.894 1.00 44.59 99 GLN A CA 1
ATOM 753 C C . GLN A 1 99 ? 44.130 -5.240 -13.624 1.00 44.59 99 GLN A C 1
ATOM 755 O O . GLN A 1 99 ? 43.746 -5.713 -12.560 1.00 44.59 99 GLN A O 1
ATOM 760 N N . ALA A 1 100 ? 45.294 -4.594 -13.709 1.00 49.16 100 ALA A N 1
ATOM 761 C CA . ALA A 1 100 ? 46.190 -4.468 -12.562 1.00 49.16 100 ALA A CA 1
ATOM 762 C C . ALA A 1 100 ? 46.868 -3.095 -12.453 1.00 49.16 100 ALA A C 1
ATOM 764 O O . ALA A 1 100 ? 48.076 -3.049 -12.280 1.00 49.16 100 ALA A O 1
ATOM 765 N N . GLU A 1 101 ? 46.129 -1.977 -12.533 1.00 45.09 101 GLU A N 1
ATOM 766 C CA . GLU A 1 101 ? 46.682 -0.686 -12.065 1.00 45.09 101 GLU A CA 1
ATOM 767 C C . GLU A 1 101 ? 45.655 0.432 -11.785 1.00 45.09 101 GLU A C 1
ATOM 769 O O . GLU A 1 101 ? 45.867 1.586 -12.137 1.00 45.09 101 GLU A O 1
ATOM 774 N N . VAL A 1 102 ? 44.530 0.139 -11.117 1.00 47.50 102 VAL A N 1
ATOM 775 C CA . VAL A 1 102 ? 43.665 1.204 -10.554 1.00 47.50 102 VAL A CA 1
ATOM 776 C C . VAL A 1 102 ? 43.117 0.792 -9.182 1.00 47.50 102 VAL A C 1
ATOM 778 O O . VAL A 1 102 ? 41.920 0.604 -8.996 1.00 47.50 102 VAL A O 1
ATOM 781 N N . GLN A 1 103 ? 44.003 0.614 -8.199 1.00 43.19 103 GLN A N 1
ATOM 782 C CA . GLN A 1 103 ? 43.620 0.421 -6.786 1.00 43.19 103 GLN A CA 1
ATOM 783 C C . GLN A 1 103 ? 44.298 1.403 -5.819 1.00 43.19 103 GLN A C 1
ATOM 785 O O . GLN A 1 103 ? 44.279 1.191 -4.611 1.00 43.19 103 GLN A O 1
ATOM 790 N N . SER A 1 104 ? 44.874 2.508 -6.303 1.00 45.81 104 SER A N 1
ATOM 791 C CA . SER A 1 104 ? 45.635 3.407 -5.424 1.00 45.81 104 SER A CA 1
ATOM 792 C C . SER A 1 104 ? 45.373 4.898 -5.634 1.00 45.81 104 SER A C 1
ATOM 794 O O . SER A 1 104 ? 46.306 5.686 -5.534 1.00 45.81 104 SER A O 1
ATOM 796 N N . LEU A 1 105 ? 44.119 5.319 -5.839 1.00 41.62 105 LEU A N 1
ATOM 797 C CA . LEU A 1 105 ? 43.715 6.680 -5.468 1.00 41.62 105 LEU A CA 1
ATOM 798 C C . LEU A 1 105 ? 42.331 6.692 -4.814 1.00 41.62 105 LEU A C 1
ATOM 800 O O . LEU A 1 105 ? 41.306 6.345 -5.390 1.00 41.62 105 LEU A O 1
ATOM 804 N N . SER A 1 106 ? 42.391 7.069 -3.546 1.00 42.94 106 SER A N 1
ATOM 805 C CA . SER A 1 106 ? 41.348 7.122 -2.544 1.00 42.94 106 SER A CA 1
ATOM 806 C C . SER A 1 106 ? 40.355 8.266 -2.789 1.00 42.94 106 SER A C 1
ATOM 808 O O . SER A 1 106 ? 40.743 9.369 -3.163 1.00 42.94 106 SER A O 1
ATOM 810 N N . SER A 1 107 ? 39.096 7.997 -2.435 1.00 39.84 107 SER A N 1
ATOM 811 C CA . SER A 1 107 ? 38.144 8.957 -1.859 1.00 39.84 107 SER A CA 1
ATOM 812 C C . SER A 1 107 ? 37.671 10.122 -2.736 1.00 39.84 107 SER A C 1
ATOM 814 O O . SER A 1 107 ? 37.889 11.289 -2.425 1.00 39.84 107 SER A O 1
ATOM 816 N N . SER A 1 108 ? 36.892 9.810 -3.771 1.00 41.44 108 SER A N 1
ATOM 817 C CA . SER A 1 108 ? 35.881 10.739 -4.283 1.00 41.44 108 SER A CA 1
ATOM 818 C C . SER A 1 108 ? 34.522 10.076 -4.109 1.00 41.44 108 SER A C 1
ATOM 820 O O . SER A 1 108 ? 34.274 9.006 -4.663 1.00 41.44 108 SER A O 1
ATOM 822 N N . VAL A 1 109 ? 33.684 10.670 -3.259 1.00 49.00 109 VAL A N 1
ATOM 823 C CA . VAL A 1 109 ? 32.296 10.263 -3.033 1.00 49.00 109 VAL A CA 1
ATOM 824 C C . VAL A 1 109 ? 31.559 10.421 -4.359 1.00 49.00 109 VAL A C 1
ATOM 826 O O . VAL A 1 109 ? 31.076 11.498 -4.700 1.00 49.00 109 VAL A O 1
ATOM 829 N N . MET A 1 110 ? 31.523 9.346 -5.139 1.00 33.78 110 MET A N 1
ATOM 830 C CA . MET A 1 110 ? 30.640 9.247 -6.288 1.00 33.78 110 MET A CA 1
ATOM 831 C C . MET A 1 110 ? 29.214 9.162 -5.743 1.00 33.78 110 MET A C 1
ATOM 833 O O . MET A 1 110 ? 28.960 8.333 -4.862 1.00 33.78 110 MET A O 1
ATOM 837 N N . PRO A 1 111 ? 28.272 9.989 -6.224 1.00 39.19 111 PRO A N 1
ATOM 838 C CA . PRO A 1 111 ? 26.877 9.795 -5.888 1.00 39.19 111 PRO A CA 1
ATOM 839 C C . PRO A 1 111 ? 26.497 8.402 -6.384 1.00 39.19 111 PRO A C 1
ATOM 841 O O . PRO A 1 111 ? 26.626 8.099 -7.573 1.00 39.19 111 PRO A O 1
ATOM 844 N N . VAL A 1 112 ? 26.063 7.545 -5.458 1.00 39.50 112 VAL A N 1
ATOM 845 C CA . VAL A 1 112 ? 25.340 6.322 -5.793 1.00 39.50 112 VAL A CA 1
ATOM 846 C C . VAL A 1 112 ? 24.259 6.751 -6.775 1.00 39.50 112 VAL A C 1
ATOM 848 O O . VAL A 1 112 ? 23.376 7.539 -6.432 1.00 39.50 112 VAL A O 1
ATOM 851 N N . ARG A 1 113 ? 24.375 6.302 -8.028 1.00 36.94 113 ARG A N 1
ATOM 852 C CA . ARG A 1 113 ? 23.279 6.367 -8.985 1.00 36.94 113 ARG A CA 1
ATOM 853 C C . ARG A 1 113 ? 22.182 5.495 -8.392 1.00 36.94 113 ARG A C 1
ATOM 855 O O . ARG A 1 113 ? 22.137 4.297 -8.652 1.00 36.94 113 ARG A O 1
ATOM 862 N N . SER A 1 114 ? 21.322 6.085 -7.565 1.00 41.38 114 SER A N 1
ATOM 863 C CA . SER A 1 114 ? 19.975 5.571 -7.404 1.00 41.38 114 SER A CA 1
ATOM 864 C C . SER A 1 114 ? 19.421 5.521 -8.814 1.00 41.38 114 SER A C 1
ATOM 866 O O . SER A 1 114 ? 19.136 6.564 -9.406 1.00 41.38 114 SER A O 1
ATOM 868 N N . ASN A 1 115 ? 19.321 4.316 -9.370 1.00 36.59 115 ASN A N 1
ATOM 869 C CA . ASN A 1 115 ? 18.457 4.038 -10.502 1.00 36.59 115 ASN A CA 1
ATOM 870 C C . ASN A 1 115 ? 17.018 4.225 -10.005 1.00 36.59 115 ASN A C 1
ATOM 872 O O . ASN A 1 115 ? 16.251 3.277 -9.896 1.00 36.59 115 ASN A O 1
ATOM 876 N N . GLN A 1 116 ? 16.649 5.463 -9.672 1.00 39.50 116 GLN A N 1
ATOM 877 C CA . GLN A 1 116 ? 15.274 5.877 -9.808 1.00 39.50 116 GLN A CA 1
ATOM 878 C C . GLN A 1 116 ? 15.035 5.804 -11.303 1.00 39.50 116 GLN A C 1
ATOM 880 O O . GLN A 1 116 ? 15.438 6.692 -12.059 1.00 39.50 116 GLN A O 1
ATOM 885 N N . VAL A 1 117 ? 14.474 4.670 -11.724 1.00 42.41 117 VAL A N 1
ATOM 886 C CA . VAL A 1 117 ? 13.763 4.551 -12.987 1.00 42.41 117 VAL A CA 1
ATOM 887 C C . VAL A 1 117 ? 12.964 5.835 -13.088 1.00 42.41 117 VAL A C 1
ATOM 889 O O . VAL A 1 117 ? 12.091 6.107 -12.265 1.00 42.41 117 VAL A O 1
ATOM 892 N N . THR A 1 118 ? 13.373 6.700 -14.013 1.00 37.88 118 THR A N 1
ATOM 893 C CA . THR A 1 118 ? 12.615 7.897 -14.323 1.00 37.88 118 THR A CA 1
ATOM 894 C C . THR A 1 118 ? 11.302 7.334 -14.822 1.00 37.88 118 THR A C 1
ATOM 896 O O . THR A 1 118 ? 11.268 6.768 -15.913 1.00 37.88 118 THR A O 1
ATOM 899 N N . LEU A 1 119 ? 10.279 7.352 -13.963 1.00 47.75 119 LEU A N 1
ATOM 900 C CA . LEU A 1 119 ? 8.904 7.006 -14.288 1.00 47.75 119 LEU A CA 1
ATOM 901 C C . LEU A 1 119 ? 8.484 7.997 -15.373 1.00 47.75 119 LEU A C 1
ATOM 903 O O . LEU A 1 119 ? 7.907 9.049 -15.105 1.00 47.75 119 LEU A O 1
ATOM 907 N N . GLY A 1 120 ? 8.894 7.698 -16.608 1.00 38.53 120 GLY A N 1
ATOM 908 C CA . GLY A 1 120 ? 8.407 8.335 -17.808 1.00 38.53 120 GLY A CA 1
ATOM 909 C C . GLY A 1 120 ? 6.905 8.239 -17.721 1.00 38.53 120 GLY A C 1
ATOM 910 O O . GLY A 1 120 ? 6.395 7.178 -17.362 1.00 38.53 120 GLY A O 1
ATOM 911 N N . THR A 1 121 ? 6.261 9.379 -17.944 1.00 38.50 121 THR A N 1
ATOM 912 C CA . THR A 1 121 ? 4.841 9.674 -17.788 1.00 38.50 121 THR A CA 1
ATOM 913 C C . THR A 1 121 ? 4.009 8.531 -18.357 1.00 38.50 121 THR A C 1
ATOM 915 O O . THR A 1 121 ? 3.637 8.511 -19.526 1.00 38.50 121 THR A O 1
ATOM 918 N N . THR A 1 122 ? 3.815 7.512 -17.535 1.00 39.03 122 THR A N 1
ATOM 919 C CA . THR A 1 122 ? 3.144 6.282 -17.902 1.00 39.03 122 THR A CA 1
ATOM 920 C C . THR A 1 122 ? 1.692 6.643 -17.745 1.00 39.03 122 THR A C 1
ATOM 922 O O . THR A 1 122 ? 1.285 7.187 -16.716 1.00 39.03 122 THR A O 1
ATOM 925 N N . VAL A 1 123 ? 0.946 6.466 -18.829 1.00 43.91 123 VAL A N 1
ATOM 926 C CA . VAL A 1 123 ? -0.505 6.592 -18.844 1.00 43.91 123 VAL A CA 1
ATOM 927 C C . VAL A 1 123 ? -1.019 5.930 -17.565 1.00 43.91 123 VAL A C 1
ATOM 929 O O . VAL A 1 123 ? -0.717 4.763 -17.323 1.00 43.91 123 VAL A O 1
ATOM 932 N N . LEU A 1 124 ? -1.668 6.720 -16.700 1.00 46.25 124 LEU A N 1
ATOM 933 C CA . LEU A 1 124 ? -2.252 6.273 -15.434 1.00 46.25 124 LEU A CA 1
ATOM 934 C C . LEU A 1 124 ? -3.048 4.988 -15.697 1.00 46.25 124 LEU A C 1
ATOM 936 O O . LEU A 1 124 ? -4.143 5.066 -16.242 1.00 46.25 124 LEU A O 1
ATOM 940 N N . GLY A 1 125 ? -2.490 3.822 -15.361 1.00 63.06 125 GLY A N 1
ATOM 941 C CA . GLY A 1 125 ? -3.195 2.548 -15.512 1.00 63.06 125 GLY A CA 1
ATOM 942 C C . GLY A 1 125 ? -2.374 1.352 -15.990 1.00 63.06 125 GLY A C 1
ATOM 943 O O . GLY A 1 125 ? -2.747 0.236 -15.642 1.00 63.06 125 GLY A O 1
ATOM 944 N N . ASP A 1 126 ? -1.256 1.538 -16.696 1.00 86.00 126 ASP A N 1
ATOM 945 C CA . ASP A 1 126 ? -0.544 0.392 -17.284 1.00 86.00 126 ASP A CA 1
ATOM 946 C C . ASP A 1 126 ? 0.679 -0.047 -16.464 1.00 86.00 126 ASP A C 1
ATOM 948 O O . ASP A 1 126 ? 1.604 0.725 -16.206 1.00 86.00 126 ASP A O 1
ATOM 952 N N . VAL A 1 127 ? 0.700 -1.327 -16.076 1.00 93.75 127 VAL A N 1
ATOM 953 C CA . VAL A 1 127 ? 1.879 -1.980 -15.488 1.00 93.75 127 VAL A CA 1
ATOM 954 C C . VAL A 1 127 ? 2.865 -2.319 -16.616 1.00 93.75 127 VAL A C 1
ATOM 956 O O . VAL A 1 127 ? 2.471 -2.997 -17.569 1.00 93.75 127 VAL A O 1
ATOM 959 N N . PRO A 1 128 ? 4.142 -1.895 -16.544 1.00 95.38 128 PRO A N 1
ATOM 960 C CA . PRO A 1 128 ? 5.136 -2.219 -17.563 1.00 95.38 128 PRO A CA 1
ATOM 961 C C . PRO A 1 128 ? 5.309 -3.730 -17.732 1.00 95.38 128 PRO A C 1
ATOM 963 O O . PRO A 1 128 ? 5.430 -4.451 -16.746 1.00 95.38 128 PRO A O 1
ATOM 966 N N . VAL A 1 129 ? 5.410 -4.208 -18.976 1.00 93.75 129 VAL A N 1
ATOM 967 C CA . VAL A 1 129 ? 5.529 -5.648 -19.289 1.00 93.75 129 VAL A CA 1
ATOM 968 C C . VAL A 1 129 ? 6.741 -6.291 -18.599 1.00 93.75 129 VAL A C 1
ATOM 970 O O . VAL A 1 129 ? 6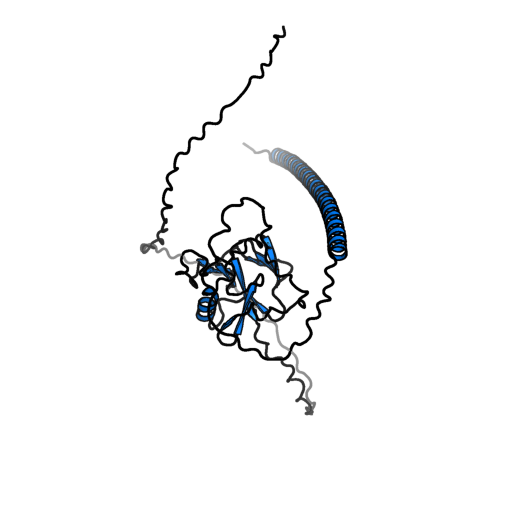.638 -7.407 -18.099 1.00 93.75 129 VAL A O 1
ATOM 973 N N . GLY A 1 130 ? 7.864 -5.569 -18.490 1.00 95.56 130 GLY A N 1
ATOM 974 C CA . GLY A 1 130 ? 9.064 -6.033 -17.774 1.00 95.56 130 GLY A CA 1
ATOM 975 C C . GLY A 1 130 ? 8.884 -6.199 -16.258 1.00 95.56 130 GLY A C 1
ATOM 976 O O . GLY A 1 130 ? 9.711 -6.829 -15.609 1.00 95.56 130 GLY A O 1
ATOM 977 N N . CYS A 1 131 ? 7.791 -5.678 -15.699 1.00 96.81 131 CYS A N 1
ATOM 978 C CA . CYS A 1 131 ? 7.429 -5.800 -14.288 1.00 96.81 131 CYS A CA 1
ATOM 979 C C . CYS A 1 131 ? 6.316 -6.835 -14.054 1.00 96.81 131 CYS A C 1
ATOM 981 O O . CYS A 1 131 ? 5.722 -6.862 -12.977 1.00 96.81 131 CYS A O 1
ATOM 983 N N . THR A 1 132 ? 5.999 -7.656 -15.063 1.00 97.38 132 THR A N 1
ATOM 984 C CA . THR A 1 132 ? 4.941 -8.669 -14.981 1.00 97.38 132 THR A CA 1
ATOM 985 C C . THR A 1 132 ? 5.492 -10.087 -15.083 1.00 97.38 132 THR A C 1
ATOM 987 O O . THR A 1 132 ? 6.448 -10.343 -15.811 1.00 97.38 132 THR A O 1
ATOM 990 N N . VAL A 1 133 ? 4.861 -11.023 -14.373 1.00 97.94 133 VAL A N 1
ATOM 991 C CA . VAL A 1 133 ? 5.118 -12.469 -14.461 1.00 97.94 133 VAL A CA 1
ATOM 992 C C . VAL A 1 133 ? 3.819 -13.162 -14.848 1.00 97.94 133 VAL A C 1
ATOM 994 O O . VAL A 1 133 ? 2.764 -12.858 -14.296 1.00 97.94 133 VAL A O 1
ATOM 997 N N . THR A 1 134 ? 3.874 -14.082 -15.812 1.00 97.88 134 THR A N 1
ATOM 998 C CA . THR A 1 134 ? 2.699 -14.855 -16.240 1.00 97.88 134 THR A CA 1
ATOM 999 C C . THR A 1 134 ? 2.705 -16.229 -15.578 1.00 97.88 134 THR A C 1
ATOM 1001 O O . THR A 1 134 ? 3.665 -16.977 -15.746 1.00 97.88 134 THR A O 1
ATOM 1004 N N . VAL A 1 135 ? 1.625 -16.576 -14.876 1.00 97.88 135 VAL A N 1
ATOM 1005 C CA . VAL A 1 135 ? 1.407 -17.909 -14.287 1.00 97.88 135 VAL A CA 1
ATOM 1006 C C . VAL A 1 135 ? 0.010 -18.383 -14.677 1.00 97.88 135 VAL A C 1
ATOM 1008 O O . VAL A 1 135 ? -0.952 -17.629 -14.553 1.00 97.88 135 VAL A O 1
ATOM 1011 N N . ASP A 1 136 ? -0.107 -19.595 -15.222 1.00 96.12 136 ASP A N 1
ATOM 1012 C CA . ASP A 1 136 ? -1.382 -20.184 -15.671 1.00 96.12 136 ASP A CA 1
ATOM 1013 C C . ASP A 1 136 ? -2.237 -19.262 -16.567 1.00 96.12 136 ASP A C 1
ATOM 1015 O O . ASP A 1 136 ? -3.467 -19.223 -16.492 1.00 96.12 136 ASP A O 1
ATOM 1019 N N . GLY A 1 137 ? -1.576 -18.476 -17.424 1.00 95.00 137 GLY A N 1
ATOM 1020 C CA . GLY A 1 137 ? -2.231 -17.536 -18.340 1.00 95.00 137 GLY A CA 1
ATOM 1021 C C . GLY A 1 137 ? -2.788 -16.268 -17.683 1.00 95.00 137 GLY A C 1
ATOM 1022 O O . GLY A 1 137 ? -3.461 -15.492 -18.359 1.00 95.00 137 GLY A O 1
ATOM 1023 N N . SER A 1 138 ? -2.514 -16.043 -16.396 1.00 97.12 138 SER A N 1
ATOM 1024 C CA . SER A 1 138 ? -2.802 -14.790 -15.693 1.00 97.12 138 SER A CA 1
ATOM 1025 C C . SER A 1 138 ? -1.523 -13.971 -15.525 1.00 97.12 138 SER A C 1
ATOM 1027 O O . SER A 1 138 ? -0.456 -14.528 -15.264 1.00 97.12 138 SER A O 1
ATOM 1029 N N . SER A 1 139 ? -1.629 -12.650 -15.666 1.00 97.56 139 SER A N 1
ATOM 1030 C CA . SER A 1 139 ? -0.513 -11.720 -15.462 1.00 97.56 139 SER A CA 1
ATOM 1031 C C . SER A 1 139 ? -0.507 -11.219 -14.022 1.00 97.56 139 SER A C 1
ATOM 1033 O O . SER A 1 139 ? -1.540 -10.786 -13.510 1.00 97.56 139 SER A O 1
ATOM 1035 N N . TYR A 1 140 ? 0.659 -11.230 -13.389 1.00 98.44 140 TYR A N 1
ATOM 1036 C CA . TYR A 1 140 ? 0.873 -10.793 -12.015 1.00 98.44 140 TYR A CA 1
ATOM 1037 C C . TYR A 1 140 ? 1.949 -9.720 -11.965 1.00 98.44 140 TYR A C 1
ATOM 1039 O O . TYR A 1 140 ? 2.854 -9.699 -12.797 1.00 98.44 140 TYR A O 1
ATOM 1047 N N . ALA A 1 141 ? 1.854 -8.846 -10.976 1.00 98.12 141 ALA A N 1
ATOM 1048 C CA . ALA A 1 141 ? 2.848 -7.833 -10.666 1.00 98.12 141 ALA A CA 1
ATOM 1049 C C . ALA A 1 141 ? 2.810 -7.535 -9.165 1.00 98.12 141 ALA A C 1
ATOM 1051 O O . ALA A 1 141 ? 1.992 -8.087 -8.424 1.00 98.12 141 ALA A O 1
ATOM 1052 N N . VAL A 1 142 ? 3.680 -6.642 -8.711 1.00 97.69 142 VAL A N 1
ATOM 1053 C CA . VAL A 1 142 ? 3.699 -6.191 -7.321 1.00 97.69 142 VAL A CA 1
ATOM 1054 C C . VAL A 1 142 ? 3.577 -4.676 -7.227 1.00 97.69 142 VAL A C 1
ATOM 1056 O O . VAL A 1 142 ? 3.877 -3.961 -8.182 1.00 97.69 142 VAL A O 1
ATOM 1059 N N . LEU A 1 143 ? 3.128 -4.187 -6.072 1.00 96.44 143 LEU A N 1
ATOM 1060 C CA . LEU A 1 143 ? 3.069 -2.774 -5.738 1.00 96.44 143 LEU A CA 1
ATOM 1061 C C . LEU A 1 143 ? 3.965 -2.438 -4.536 1.00 96.44 143 LEU A C 1
ATOM 1063 O O . LEU A 1 143 ? 3.906 -3.130 -3.515 1.00 96.44 143 LEU A O 1
ATOM 1067 N N . PRO A 1 144 ? 4.717 -1.329 -4.614 1.00 95.12 144 PRO A N 1
ATOM 1068 C CA . PRO A 1 144 ? 5.011 -0.549 -5.824 1.00 95.12 144 PRO A CA 1
ATOM 1069 C C . PRO A 1 144 ? 5.610 -1.370 -6.955 1.00 95.12 144 PRO A C 1
ATOM 1071 O O . PRO A 1 144 ? 6.213 -2.413 -6.713 1.00 95.12 144 PRO A O 1
ATOM 1074 N N . ILE A 1 145 ? 5.383 -0.894 -8.180 1.00 95.69 145 ILE A N 1
ATOM 1075 C CA . ILE A 1 145 ? 5.803 -1.579 -9.401 1.00 95.69 145 ILE A CA 1
ATOM 1076 C C . ILE A 1 145 ? 7.310 -1.807 -9.345 1.00 95.69 145 ILE A C 1
ATOM 1078 O O . ILE A 1 145 ? 8.082 -0.857 -9.232 1.00 95.69 145 ILE A O 1
ATOM 1082 N N . GLN A 1 146 ? 7.708 -3.072 -9.446 1.00 96.00 146 GLN A N 1
ATOM 1083 C CA . GLN A 1 146 ? 9.095 -3.503 -9.371 1.00 96.00 146 GLN A CA 1
ATOM 1084 C C . GLN A 1 146 ? 9.342 -4.643 -10.360 1.00 96.00 146 GLN A C 1
ATOM 1086 O O . GLN A 1 146 ? 8.454 -5.455 -10.617 1.00 96.00 146 GLN A O 1
ATOM 1091 N N . GLU A 1 147 ? 10.560 -4.714 -10.892 1.00 96.88 147 GLU A N 1
ATOM 1092 C CA . GLU A 1 147 ? 11.001 -5.849 -11.702 1.00 96.88 147 GLU A CA 1
ATOM 1093 C C . GLU A 1 147 ? 11.095 -7.135 -10.852 1.00 96.88 147 GLU A C 1
ATOM 1095 O O . GLU A 1 147 ? 11.542 -7.069 -9.699 1.00 96.88 147 GLU A O 1
ATOM 1100 N N . PRO A 1 148 ? 10.742 -8.313 -11.402 1.00 97.94 148 PRO A N 1
ATOM 1101 C CA . PRO A 1 148 ? 10.763 -9.580 -10.663 1.00 97.94 148 PRO A CA 1
ATOM 1102 C C . PRO A 1 148 ? 12.135 -9.916 -10.063 1.00 97.94 148 PRO A C 1
ATOM 1104 O O . PRO A 1 148 ? 12.239 -10.383 -8.927 1.00 97.94 148 PRO A O 1
ATOM 1107 N N . ASP A 1 149 ? 13.212 -9.600 -10.780 1.00 97.25 149 ASP A N 1
ATOM 1108 C CA . ASP A 1 149 ? 14.577 -9.981 -10.398 1.00 97.25 149 ASP A CA 1
ATOM 1109 C C . ASP A 1 149 ? 15.331 -8.876 -9.639 1.00 97.25 149 ASP A C 1
ATOM 1111 O O . ASP A 1 149 ? 16.550 -8.944 -9.448 1.00 97.25 149 ASP A O 1
ATOM 1115 N N . ALA A 1 150 ? 14.611 -7.853 -9.166 1.00 95.94 150 ALA A N 1
ATOM 1116 C CA . ALA A 1 150 ? 15.192 -6.756 -8.407 1.00 95.94 150 ALA A CA 1
ATOM 1117 C C . ALA A 1 150 ? 15.876 -7.262 -7.125 1.00 95.94 150 ALA A C 1
ATOM 1119 O O . ALA A 1 150 ? 15.242 -7.810 -6.224 1.00 95.94 150 ALA A O 1
ATOM 1120 N N . GLN A 1 151 ? 17.197 -7.078 -7.051 1.00 94.38 151 GLN A N 1
ATOM 1121 C CA . GLN A 1 151 ? 18.025 -7.611 -5.962 1.00 94.38 151 GLN A CA 1
ATOM 1122 C C . GLN A 1 151 ? 18.102 -6.686 -4.746 1.00 94.38 151 GLN A C 1
ATOM 1124 O O . GLN A 1 151 ? 18.418 -7.136 -3.649 1.00 94.38 151 GLN A O 1
ATOM 1129 N N . GLN A 1 152 ? 17.885 -5.389 -4.957 1.00 92.00 152 GLN A N 1
ATOM 1130 C CA . GLN A 1 152 ? 18.016 -4.387 -3.909 1.00 92.00 152 GLN A CA 1
ATOM 1131 C C . GLN A 1 152 ? 16.729 -4.321 -3.102 1.00 92.00 152 GLN A C 1
ATOM 1133 O O . GLN A 1 152 ? 15.647 -4.209 -3.676 1.00 92.00 152 GLN A O 1
ATOM 1138 N N . LEU A 1 153 ? 16.863 -4.366 -1.776 1.00 89.00 153 LEU A N 1
ATOM 1139 C CA . LEU A 1 153 ? 15.730 -4.164 -0.892 1.00 89.00 153 LEU A CA 1
ATOM 1140 C C . LEU A 1 153 ? 15.237 -2.720 -1.020 1.00 89.00 153 LEU A C 1
ATOM 1142 O O . LEU A 1 153 ? 15.974 -1.777 -0.721 1.00 89.00 153 LEU A O 1
ATOM 1146 N N . GLY A 1 154 ? 13.996 -2.548 -1.459 1.00 79.75 154 GLY A N 1
ATOM 1147 C CA . GLY A 1 154 ? 13.369 -1.237 -1.538 1.00 79.75 154 GLY A CA 1
ATOM 1148 C C . GLY A 1 154 ? 12.911 -0.774 -0.161 1.00 79.75 154 GLY A C 1
ATOM 1149 O O . GLY A 1 154 ? 11.781 -1.043 0.224 1.00 79.75 154 GLY A O 1
ATOM 1150 N N . HIS A 1 155 ? 13.766 -0.069 0.588 1.00 78.75 155 HIS A N 1
ATOM 1151 C CA . HIS A 1 155 ? 13.393 0.563 1.868 1.00 78.75 155 HIS A CA 1
ATOM 1152 C C . HIS A 1 155 ? 12.553 1.840 1.709 1.00 78.75 155 HIS A C 1
ATOM 1154 O O . HIS A 1 155 ? 12.164 2.473 2.688 1.00 78.75 155 HIS A O 1
ATOM 1160 N N . ASP A 1 156 ? 12.299 2.236 0.472 1.00 73.06 156 ASP A N 1
ATOM 1161 C CA . ASP A 1 156 ? 11.805 3.532 0.035 1.00 73.06 156 ASP A CA 1
ATOM 1162 C C . ASP A 1 156 ? 10.313 3.772 0.310 1.00 73.06 156 ASP A C 1
ATOM 1164 O O . ASP A 1 156 ? 9.797 4.836 -0.016 1.00 73.06 156 ASP A O 1
ATOM 1168 N N . LEU A 1 157 ? 9.602 2.797 0.889 1.00 75.12 157 LEU A N 1
ATOM 1169 C CA . LEU A 1 157 ? 8.136 2.753 0.820 1.00 75.12 157 LEU A CA 1
ATOM 1170 C C . LEU A 1 157 ? 7.427 2.550 2.160 1.00 75.12 157 LEU A C 1
ATOM 1172 O O . LEU A 1 157 ? 6.217 2.328 2.197 1.00 75.12 157 LEU A O 1
ATOM 1176 N N . TRP A 1 158 ? 8.150 2.711 3.269 1.00 88.75 158 TRP A N 1
ATOM 1177 C CA . TRP A 1 158 ? 7.526 2.804 4.588 1.00 88.75 158 TRP A CA 1
ATOM 1178 C C . TRP A 1 158 ? 6.567 4.004 4.649 1.00 88.75 158 TRP A C 1
ATOM 1180 O O . TRP A 1 158 ? 6.956 5.130 4.352 1.00 88.75 158 TRP A O 1
ATOM 1190 N N . ASN A 1 159 ? 5.327 3.781 5.085 1.00 91.44 159 ASN A N 1
ATOM 1191 C CA . ASN A 1 159 ? 4.235 4.759 5.153 1.00 91.44 159 ASN A CA 1
ATOM 1192 C C . ASN A 1 159 ? 3.820 5.377 3.807 1.00 91.44 159 ASN A C 1
ATOM 1194 O O . ASN A 1 159 ? 3.076 6.362 3.783 1.00 91.44 159 ASN A O 1
ATOM 1198 N N . HIS A 1 160 ? 4.232 4.795 2.680 1.00 92.62 160 HIS A N 1
ATOM 1199 C CA . HIS A 1 160 ? 3.774 5.237 1.368 1.00 92.62 160 HIS A CA 1
ATOM 1200 C C . HIS A 1 160 ? 2.454 4.566 0.988 1.00 92.62 160 HIS A C 1
ATOM 1202 O O . HIS A 1 160 ? 2.202 3.400 1.293 1.00 92.62 160 HIS A O 1
ATOM 1208 N N . SER A 1 161 ? 1.592 5.326 0.313 1.00 95.38 161 SER A N 1
ATOM 1209 C CA . SER A 1 161 ? 0.360 4.800 -0.270 1.00 95.38 161 SER A CA 1
ATOM 1210 C C . SER A 1 161 ? 0.582 4.428 -1.728 1.00 95.38 161 SER A C 1
ATOM 1212 O O . SER A 1 161 ? 1.172 5.197 -2.484 1.00 95.38 161 SER A O 1
ATOM 1214 N N . VAL A 1 162 ? 0.069 3.271 -2.123 1.00 95.81 162 VAL A N 1
ATOM 1215 C CA . VAL A 1 162 ? 0.091 2.766 -3.496 1.00 95.81 162 VAL A CA 1
ATOM 1216 C C . VAL A 1 162 ? -1.326 2.627 -4.003 1.00 95.81 162 VAL A C 1
ATOM 1218 O O . VAL A 1 162 ? -2.235 2.344 -3.227 1.00 95.81 162 VAL A O 1
ATOM 1221 N N . GLU A 1 163 ? -1.520 2.809 -5.301 1.00 96.50 163 GLU A N 1
ATOM 1222 C CA . GLU A 1 163 ? -2.821 2.669 -5.941 1.00 96.50 163 GLU A CA 1
ATOM 1223 C C . GLU A 1 163 ? -2.783 1.522 -6.947 1.00 96.50 163 GLU A C 1
ATOM 1225 O O . GLU A 1 163 ? -1.836 1.400 -7.724 1.00 96.50 163 GLU A O 1
ATOM 1230 N N . VAL A 1 164 ? -3.802 0.665 -6.914 1.00 97.31 164 VAL A N 1
ATOM 1231 C CA . VAL A 1 164 ? -3.928 -0.459 -7.842 1.00 97.31 164 VAL A CA 1
ATOM 1232 C C . VAL A 1 164 ? -4.307 0.068 -9.235 1.00 97.31 164 VAL A C 1
ATOM 1234 O O . VAL A 1 164 ? -5.363 0.696 -9.360 1.00 97.31 164 VAL A O 1
ATOM 1237 N N . PRO A 1 165 ? -3.508 -0.196 -10.289 1.00 96.06 165 PRO A N 1
ATOM 1238 C CA . PRO A 1 165 ? -3.775 0.297 -11.645 1.00 96.06 165 PRO A CA 1
ATOM 1239 C C . PRO A 1 165 ? -5.078 -0.255 -12.232 1.00 96.06 165 PRO A C 1
ATOM 1241 O O . PRO A 1 165 ? -5.487 -1.365 -11.901 1.00 96.06 165 PRO A O 1
ATOM 1244 N N . GLU A 1 166 ? -5.786 0.504 -13.073 1.00 93.75 166 GLU A N 1
ATOM 1245 C CA . GLU A 1 166 ? -7.040 0.060 -13.713 1.00 93.75 166 GLU A CA 1
ATOM 1246 C C . GLU A 1 166 ? -6.891 -1.277 -14.456 1.00 93.75 166 GLU A C 1
ATOM 1248 O O . GLU A 1 166 ? -5.871 -1.549 -15.074 1.00 93.75 166 GLU A O 1
ATOM 1253 N N . GLY A 1 167 ? -7.893 -2.156 -14.341 1.00 94.50 167 GLY A N 1
ATOM 1254 C CA . GLY A 1 167 ? -7.815 -3.514 -14.890 1.00 94.50 167 GLY A CA 1
ATOM 1255 C C . GLY A 1 167 ? -6.971 -4.489 -14.061 1.00 94.50 167 GLY A C 1
ATOM 1256 O O . GLY A 1 167 ? -6.868 -5.654 -14.435 1.00 94.50 167 GLY A O 1
ATOM 1257 N N . TRP A 1 168 ? -6.417 -4.052 -12.928 1.00 97.00 168 TRP A N 1
ATOM 1258 C CA . TRP A 1 168 ? -5.753 -4.902 -11.943 1.00 97.00 168 TRP A CA 1
ATOM 1259 C C . TRP A 1 168 ? -6.539 -4.958 -10.635 1.00 97.00 168 TRP A C 1
ATOM 1261 O O . TRP A 1 168 ? -7.263 -4.025 -10.263 1.00 97.00 168 TRP A O 1
ATOM 1271 N N . GLU A 1 169 ? -6.357 -6.060 -9.921 1.00 97.31 169 GLU A N 1
ATOM 1272 C CA . GLU A 1 169 ? -6.904 -6.297 -8.592 1.00 97.31 169 GLU A CA 1
ATOM 1273 C C . GLU A 1 169 ? -5.849 -6.922 -7.680 1.00 97.31 169 GLU A C 1
ATOM 1275 O O . GLU A 1 169 ? -4.883 -7.528 -8.143 1.00 97.31 169 GLU A O 1
ATOM 1280 N N . VAL A 1 170 ? -6.021 -6.760 -6.371 1.00 98.00 170 VAL A N 1
ATOM 1281 C CA . VAL A 1 170 ? -5.149 -7.406 -5.386 1.00 98.00 170 VAL A CA 1
ATOM 1282 C C . VAL A 1 170 ? -5.345 -8.919 -5.453 1.00 98.00 170 VAL A C 1
ATOM 1284 O O . VAL A 1 170 ? -6.480 -9.388 -5.529 1.00 98.00 170 VAL A O 1
ATOM 1287 N N . LEU A 1 171 ? -4.245 -9.676 -5.440 1.00 98.19 171 LEU A N 1
ATOM 1288 C CA . LEU A 1 171 ? -4.286 -11.137 -5.398 1.00 98.19 171 LEU A CA 1
ATOM 1289 C C . LEU A 1 171 ? -4.974 -11.590 -4.101 1.00 98.19 171 LEU A C 1
ATOM 1291 O O . LEU A 1 171 ? -4.616 -11.127 -3.021 1.00 98.19 171 LEU A O 1
ATOM 1295 N N . ASP A 1 172 ? -5.950 -12.485 -4.227 1.00 98.00 172 ASP A N 1
ATOM 1296 C CA . ASP A 1 172 ? -6.739 -13.030 -3.120 1.00 98.00 172 ASP A CA 1
ATOM 1297 C C . ASP A 1 172 ? -6.362 -14.499 -2.879 1.00 98.00 172 ASP A C 1
ATOM 1299 O O . ASP A 1 172 ? -6.257 -15.270 -3.840 1.00 98.00 172 ASP A O 1
ATOM 1303 N N . SER A 1 173 ? -6.160 -14.891 -1.620 1.00 98.12 173 SER A N 1
ATOM 1304 C CA . SER A 1 173 ? -5.776 -16.256 -1.240 1.00 98.12 173 SER A CA 1
ATOM 1305 C C . SER A 1 173 ? -6.889 -17.290 -1.447 1.00 98.12 173 SER A C 1
ATOM 1307 O O . SER A 1 173 ? -6.606 -18.479 -1.569 1.00 98.12 173 SER A O 1
ATOM 1309 N N . SER A 1 174 ? -8.149 -16.861 -1.583 1.00 97.75 174 SER A N 1
ATOM 1310 C CA . SER A 1 174 ? -9.293 -17.736 -1.901 1.00 97.75 174 SER A CA 1
ATOM 1311 C C . SER A 1 174 ? -9.369 -18.160 -3.376 1.00 97.75 174 SER A C 1
ATOM 1313 O O . SER A 1 174 ? -10.241 -18.933 -3.783 1.00 97.75 174 SER A O 1
ATOM 1315 N N . MET A 1 175 ? -8.469 -17.648 -4.212 1.00 97.06 175 MET A N 1
ATOM 1316 C CA . MET A 1 175 ? -8.467 -17.874 -5.649 1.00 97.06 175 MET A CA 1
ATOM 1317 C C . MET A 1 175 ? -8.034 -19.288 -6.037 1.00 97.06 175 MET A C 1
ATOM 1319 O O . MET A 1 175 ? -7.065 -19.842 -5.526 1.00 97.06 175 MET A O 1
ATOM 1323 N N . HIS A 1 176 ? -8.701 -19.857 -7.043 1.00 97.19 176 HIS A N 1
ATOM 1324 C CA . HIS A 1 176 ? -8.279 -21.130 -7.622 1.00 97.19 176 HIS A CA 1
ATOM 1325 C C . HIS A 1 176 ? -6.861 -21.033 -8.210 1.00 97.19 176 HIS A C 1
ATOM 1327 O O . HIS A 1 176 ? -6.597 -20.170 -9.046 1.00 97.19 176 HIS A O 1
ATOM 1333 N N . GLY A 1 177 ? -5.977 -21.959 -7.825 1.00 97.25 177 GLY A N 1
ATOM 1334 C CA . GLY A 1 177 ? -4.575 -21.973 -8.259 1.00 97.25 177 GLY A CA 1
ATOM 1335 C C . GLY A 1 177 ? -3.659 -21.049 -7.450 1.00 97.25 177 GLY A C 1
ATOM 1336 O O . GLY A 1 177 ? -2.496 -20.892 -7.816 1.00 97.25 177 GLY A O 1
ATOM 1337 N N . PHE A 1 178 ? -4.156 -20.462 -6.353 1.00 98.00 178 PHE A N 1
ATOM 1338 C CA . PHE A 1 178 ? -3.386 -19.558 -5.502 1.00 98.00 178 PHE A CA 1
ATOM 1339 C C . PHE A 1 178 ? -2.050 -20.158 -5.044 1.00 98.00 178 PHE A C 1
ATOM 1341 O O . PHE A 1 178 ? -1.018 -19.530 -5.261 1.00 98.00 178 PHE A O 1
ATOM 1348 N N . ASP A 1 179 ? -2.048 -21.380 -4.500 1.00 98.31 179 ASP A N 1
ATOM 1349 C CA . ASP A 1 179 ? -0.833 -22.021 -3.972 1.00 98.31 179 ASP A CA 1
ATOM 1350 C C . ASP A 1 179 ? 0.274 -22.144 -5.028 1.00 98.31 179 ASP A C 1
ATOM 1352 O O . ASP A 1 179 ? 1.452 -21.912 -4.751 1.00 98.31 179 ASP A O 1
ATOM 1356 N N . HIS A 1 180 ? -0.104 -22.471 -6.267 1.00 98.31 180 HIS A N 1
ATOM 1357 C CA . HIS A 1 180 ? 0.848 -22.543 -7.369 1.00 98.31 180 HIS A CA 1
ATOM 1358 C C . HIS A 1 180 ? 1.352 -21.150 -7.756 1.00 98.31 180 HIS A C 1
ATOM 1360 O O . HIS A 1 180 ? 2.562 -20.939 -7.851 1.00 98.31 180 HIS A O 1
ATOM 1366 N N . ALA A 1 181 ? 0.437 -20.190 -7.914 1.00 98.38 181 ALA A N 1
ATOM 1367 C CA . ALA A 1 181 ? 0.777 -18.818 -8.262 1.00 98.38 181 ALA A CA 1
ATOM 1368 C C . ALA A 1 181 ? 1.726 -18.190 -7.235 1.00 98.38 181 ALA A C 1
ATOM 1370 O O . ALA A 1 181 ? 2.784 -17.693 -7.615 1.00 98.38 181 ALA A O 1
ATOM 1371 N N . ILE A 1 182 ? 1.407 -18.254 -5.939 1.00 98.44 182 ILE A N 1
ATOM 1372 C CA . ILE A 1 182 ? 2.251 -17.660 -4.898 1.00 98.44 182 ILE A CA 1
ATOM 1373 C C . ILE A 1 182 ? 3.600 -18.371 -4.789 1.00 98.44 182 ILE A C 1
ATOM 1375 O O . ILE A 1 182 ? 4.613 -17.698 -4.627 1.00 98.44 182 ILE A O 1
ATOM 1379 N N . SER A 1 183 ? 3.645 -19.698 -4.965 1.00 98.19 183 SER A N 1
ATOM 1380 C CA . SER A 1 183 ? 4.899 -20.455 -4.968 1.00 98.19 183 SER A CA 1
ATOM 1381 C C . SER A 1 183 ? 5.842 -19.992 -6.080 1.00 98.19 183 SER A C 1
ATOM 1383 O O . SER A 1 183 ? 7.024 -19.789 -5.806 1.00 98.19 183 SER A O 1
ATOM 1385 N N . VAL A 1 184 ? 5.326 -19.766 -7.297 1.00 98.31 184 VAL A N 1
ATOM 1386 C CA . VAL A 1 184 ? 6.104 -19.264 -8.445 1.00 98.31 184 VAL A CA 1
ATOM 1387 C C . VAL A 1 184 ? 6.497 -17.802 -8.249 1.00 98.31 184 VAL A C 1
ATOM 1389 O O . VAL A 1 184 ? 7.668 -17.454 -8.387 1.00 98.31 184 VAL A O 1
ATOM 1392 N N . LEU A 1 185 ? 5.543 -16.940 -7.887 1.00 98.44 185 LEU A N 1
ATOM 1393 C CA . LEU A 1 185 ? 5.795 -15.510 -7.698 1.00 98.44 185 LEU A CA 1
ATOM 1394 C C . LEU A 1 185 ? 6.827 -15.260 -6.602 1.00 98.44 185 LEU A C 1
ATOM 1396 O O . LEU A 1 185 ? 7.682 -14.394 -6.756 1.00 98.44 185 LEU A O 1
ATOM 1400 N N . ALA A 1 186 ? 6.790 -16.038 -5.526 1.00 98.06 186 ALA A N 1
ATOM 1401 C CA . ALA A 1 186 ? 7.727 -15.921 -4.425 1.00 98.06 186 ALA A CA 1
ATOM 1402 C C . ALA A 1 186 ? 9.130 -16.468 -4.732 1.00 98.06 186 ALA A C 1
ATOM 1404 O O . ALA A 1 186 ? 10.015 -16.273 -3.910 1.00 98.06 186 ALA A O 1
ATOM 1405 N N . GLN A 1 187 ? 9.373 -17.115 -5.882 1.00 98.12 187 GLN A N 1
ATOM 1406 C CA . GLN A 1 187 ? 10.743 -17.420 -6.336 1.00 98.12 187 GLN A CA 1
ATOM 1407 C C . GLN A 1 187 ? 11.458 -16.196 -6.918 1.00 98.12 187 GLN A C 1
ATOM 1409 O O . GLN A 1 187 ? 12.678 -16.204 -7.082 1.00 98.12 187 GLN A O 1
ATOM 1414 N N . HIS A 1 188 ? 10.717 -15.136 -7.228 1.00 98.12 188 HIS A N 1
ATOM 1415 C CA . HIS A 1 188 ? 11.279 -13.861 -7.641 1.00 98.12 188 HIS A CA 1
ATOM 1416 C C . HIS A 1 188 ? 11.582 -12.990 -6.416 1.00 98.12 188 HIS A C 1
ATOM 1418 O O . HIS A 1 188 ? 11.004 -13.147 -5.340 1.00 98.12 188 HIS A O 1
ATOM 1424 N N . ARG A 1 189 ? 12.529 -12.063 -6.569 1.00 97.06 189 ARG A N 1
ATOM 1425 C CA . ARG A 1 189 ? 13.033 -11.240 -5.460 1.00 97.06 189 ARG A CA 1
ATOM 1426 C C . ARG A 1 189 ? 12.165 -10.015 -5.210 1.00 97.06 189 ARG A C 1
ATOM 1428 O O . ARG A 1 189 ? 12.005 -9.620 -4.060 1.00 97.06 189 ARG A O 1
ATOM 1435 N N . TRP A 1 190 ? 11.638 -9.406 -6.274 1.00 97.06 190 TRP A N 1
ATOM 1436 C CA . TRP A 1 190 ? 10.764 -8.225 -6.234 1.00 97.06 190 TRP A CA 1
ATOM 1437 C C . TRP A 1 190 ? 11.296 -7.039 -5.412 1.00 97.06 190 TRP A C 1
ATOM 1439 O O . TRP A 1 190 ? 10.526 -6.162 -5.022 1.00 97.06 190 TRP A O 1
ATOM 1449 N N . GLY A 1 191 ? 12.595 -7.011 -5.096 1.00 95.94 191 GLY A N 1
ATOM 1450 C CA . GLY A 1 191 ? 13.179 -6.045 -4.168 1.00 95.94 191 GLY A CA 1
ATOM 1451 C C . GLY A 1 191 ? 12.536 -6.033 -2.774 1.00 95.94 191 GLY A C 1
ATOM 1452 O O . GLY A 1 191 ? 12.566 -4.999 -2.109 1.00 95.94 191 GLY A O 1
ATOM 1453 N N . ALA A 1 192 ? 11.926 -7.135 -2.331 1.00 96.38 192 ALA A N 1
ATOM 1454 C CA . ALA A 1 192 ? 11.198 -7.216 -1.066 1.00 96.38 192 ALA A CA 1
ATOM 1455 C C . ALA A 1 192 ? 11.434 -8.541 -0.349 1.00 96.38 192 ALA A C 1
ATOM 1457 O O . ALA A 1 192 ? 11.635 -9.560 -0.993 1.00 96.38 192 ALA A O 1
ATOM 1458 N N . ILE A 1 193 ? 11.403 -8.533 0.983 1.00 97.00 193 ILE A N 1
ATOM 1459 C CA . ILE A 1 193 ? 11.585 -9.728 1.823 1.00 97.00 193 ILE A CA 1
ATOM 1460 C C . ILE A 1 193 ? 10.306 -10.574 1.830 1.00 97.00 193 ILE A C 1
ATOM 1462 O O . ILE A 1 193 ? 10.369 -11.802 1.880 1.00 97.00 193 ILE A O 1
ATOM 1466 N N . VAL A 1 194 ? 9.146 -9.915 1.773 1.00 97.44 194 VAL A N 1
ATOM 1467 C CA . VAL A 1 194 ? 7.838 -10.569 1.799 1.00 97.44 194 VAL A CA 1
ATOM 1468 C C . VAL A 1 194 ? 6.895 -10.031 0.728 1.00 97.44 194 VAL A C 1
ATOM 1470 O O . VAL A 1 194 ? 6.911 -8.849 0.378 1.00 97.44 194 VAL A O 1
ATOM 1473 N N . LEU A 1 195 ? 6.026 -10.912 0.247 1.00 98.25 195 LEU A N 1
ATOM 1474 C CA . LEU A 1 195 ? 4.886 -10.597 -0.602 1.00 98.25 195 LEU A CA 1
ATOM 1475 C C . LEU A 1 195 ? 3.609 -10.611 0.233 1.00 98.25 195 LEU A C 1
ATOM 1477 O O . LEU A 1 195 ? 3.357 -11.572 0.953 1.00 98.25 195 LEU A O 1
ATOM 1481 N N . GLY A 1 196 ? 2.813 -9.552 0.130 1.00 98.19 196 GLY A N 1
ATOM 1482 C CA . GLY A 1 196 ? 1.506 -9.438 0.763 1.00 98.19 196 GLY A CA 1
ATOM 1483 C C . GLY A 1 196 ? 0.381 -9.820 -0.193 1.00 98.19 196 GLY A C 1
ATOM 1484 O O . GLY A 1 196 ? 0.340 -9.344 -1.329 1.00 98.19 196 GLY A O 1
ATOM 1485 N N . VAL A 1 197 ? -0.542 -10.653 0.275 1.00 98.44 197 VAL A N 1
ATOM 1486 C CA . VAL A 1 197 ? -1.708 -11.148 -0.470 1.00 98.44 197 VAL A CA 1
ATOM 1487 C C . VAL A 1 197 ? -2.954 -10.914 0.371 1.00 98.44 197 VAL A C 1
ATOM 1489 O O . VAL A 1 197 ? -2.896 -11.040 1.589 1.00 98.44 197 VAL A O 1
ATOM 1492 N N . ARG A 1 198 ? -4.083 -10.566 -0.246 1.00 98.38 198 ARG A N 1
ATOM 1493 C CA . ARG A 1 198 ? -5.348 -10.381 0.472 1.00 98.38 198 ARG A CA 1
ATOM 1494 C C . ARG A 1 198 ? -5.928 -11.723 0.923 1.00 98.38 198 ARG A C 1
ATOM 1496 O O . ARG A 1 198 ? -5.924 -12.676 0.151 1.00 98.38 198 ARG A O 1
ATOM 1503 N N . ASN A 1 199 ? -6.471 -11.769 2.134 1.00 97.69 199 ASN A N 1
ATOM 1504 C CA . ASN A 1 199 ? -7.270 -12.884 2.642 1.00 97.69 199 ASN A CA 1
ATOM 1505 C C . ASN A 1 199 ? -8.703 -12.400 2.989 1.00 97.69 199 ASN A C 1
ATOM 1507 O O . ASN A 1 199 ? -9.070 -11.259 2.693 1.00 97.69 199 ASN A O 1
ATOM 1511 N N . GLU A 1 200 ? -9.536 -13.246 3.609 1.00 96.38 200 GLU A N 1
ATOM 1512 C CA . GLU A 1 200 ? -10.934 -12.904 3.940 1.00 96.38 200 GLU A CA 1
ATOM 1513 C C . GLU A 1 200 ? -11.090 -11.673 4.858 1.00 96.38 200 GLU A C 1
ATOM 1515 O O . GLU A 1 200 ? -12.116 -10.990 4.801 1.00 96.38 200 GLU A O 1
ATOM 1520 N N . LYS A 1 201 ? -10.105 -11.393 5.722 1.00 95.12 201 LYS A N 1
ATOM 1521 C CA . LYS A 1 201 ? -10.188 -10.376 6.789 1.00 95.12 201 LYS A CA 1
ATOM 1522 C C . LYS A 1 201 ? -9.139 -9.271 6.679 1.00 95.12 201 LYS A C 1
ATOM 1524 O O . LYS A 1 201 ? -9.433 -8.129 7.019 1.00 95.12 201 LYS A O 1
ATOM 1529 N N . SER A 1 202 ? -7.933 -9.616 6.252 1.00 96.88 202 SER A N 1
ATOM 1530 C CA . SER A 1 202 ? -6.742 -8.774 6.183 1.00 96.88 202 SER A CA 1
ATOM 1531 C C . SER A 1 202 ? -5.814 -9.271 5.056 1.00 96.88 202 SER A C 1
ATOM 1533 O O . SER A 1 202 ? -6.266 -9.499 3.928 1.00 96.88 202 SER A O 1
ATOM 1535 N N . PHE A 1 203 ? -4.520 -9.424 5.344 1.00 98.31 203 PHE A N 1
ATOM 1536 C CA . PHE A 1 203 ? -3.482 -9.854 4.424 1.00 98.31 203 PHE A CA 1
ATOM 1537 C C . PHE A 1 203 ? -2.623 -10.964 5.027 1.00 98.31 203 PHE A C 1
ATOM 1539 O O . PHE A 1 203 ? -2.308 -10.943 6.214 1.00 98.31 203 PHE A O 1
ATOM 1546 N N . ASP A 1 204 ? -2.181 -11.886 4.182 1.00 98.56 204 ASP A N 1
ATOM 1547 C CA . ASP A 1 204 ? -1.148 -12.867 4.499 1.00 98.56 204 ASP A CA 1
ATOM 1548 C C . ASP A 1 204 ? 0.181 -12.440 3.870 1.00 98.56 204 ASP A C 1
ATOM 1550 O O . ASP A 1 204 ? 0.213 -11.759 2.842 1.00 98.56 204 ASP A O 1
ATOM 1554 N N . SER A 1 205 ? 1.288 -12.855 4.481 1.00 98.31 205 SER A N 1
ATOM 1555 C CA . SER A 1 205 ? 2.643 -12.560 4.017 1.00 98.31 205 SER A CA 1
ATOM 1556 C C . SER A 1 205 ? 3.396 -13.837 3.650 1.00 98.31 205 SER A C 1
ATOM 1558 O O . SER A 1 205 ? 3.319 -14.837 4.364 1.00 98.31 205 SER A O 1
ATOM 1560 N N . TYR A 1 206 ? 4.151 -13.801 2.554 1.00 98.56 206 TYR A N 1
ATOM 1561 C CA . TYR A 1 206 ? 4.917 -14.933 2.022 1.00 98.56 206 TYR A CA 1
ATOM 1562 C C . TYR A 1 206 ? 6.368 -14.533 1.791 1.00 98.56 206 TYR A C 1
ATOM 1564 O O . TYR A 1 206 ? 6.626 -13.456 1.259 1.00 98.56 206 TYR A O 1
ATOM 1572 N N . TRP A 1 207 ? 7.317 -15.384 2.177 1.00 98.19 207 TRP A N 1
ATOM 1573 C CA . TRP A 1 207 ? 8.744 -15.094 2.021 1.00 98.19 207 TRP A CA 1
ATOM 1574 C C . TRP A 1 207 ? 9.185 -15.102 0.557 1.00 98.19 207 TRP A C 1
ATOM 1576 O O . TRP A 1 207 ? 8.741 -15.944 -0.221 1.00 98.19 207 TRP A O 1
ATOM 1586 N N . THR A 1 208 ? 10.118 -14.217 0.211 1.00 97.88 208 THR A N 1
ATOM 1587 C CA . THR A 1 208 ? 10.874 -14.237 -1.053 1.00 97.88 208 THR A CA 1
ATOM 1588 C C . THR A 1 208 ? 12.296 -14.775 -0.820 1.00 97.88 208 THR A C 1
ATOM 1590 O O . THR A 1 208 ? 12.706 -14.970 0.331 1.00 97.88 208 THR A O 1
ATOM 1593 N N . PRO A 1 209 ? 13.125 -14.947 -1.869 1.00 97.88 209 PRO A N 1
ATOM 1594 C CA . PRO A 1 209 ? 14.502 -15.396 -1.714 1.00 97.88 209 PRO A CA 1
ATOM 1595 C C . PRO A 1 209 ? 15.427 -14.342 -1.093 1.00 97.88 209 PRO A C 1
ATOM 1597 O O . PRO A 1 209 ? 16.588 -14.638 -0.831 1.00 97.88 209 PRO A O 1
ATOM 1600 N N . LEU A 1 210 ? 14.954 -13.105 -0.884 1.00 95.81 210 LEU A N 1
ATOM 1601 C CA . LEU A 1 210 ? 15.731 -12.075 -0.189 1.00 95.81 210 LEU A CA 1
ATOM 1602 C C . LEU A 1 210 ? 15.787 -12.306 1.329 1.00 95.81 210 LEU A C 1
ATOM 1604 O O . LEU A 1 210 ? 16.579 -11.655 2.010 1.00 95.81 210 LEU A O 1
ATOM 1608 N N . PHE A 1 211 ? 14.976 -13.223 1.868 1.00 95.00 211 PHE A N 1
ATOM 1609 C CA . PHE A 1 211 ? 15.057 -13.637 3.264 1.00 95.00 211 PHE A CA 1
ATOM 1610 C C . PHE A 1 211 ? 16.013 -14.826 3.453 1.00 95.00 211 PHE A C 1
ATOM 1612 O O . PHE A 1 211 ? 15.815 -15.898 2.879 1.00 95.00 211 PHE A O 1
ATOM 1619 N N . GLY A 1 212 ? 17.016 -14.661 4.321 1.00 92.69 212 GLY A N 1
ATOM 1620 C CA . GLY A 1 212 ? 17.937 -15.738 4.694 1.00 92.69 212 GLY A CA 1
ATOM 1621 C C . GLY A 1 212 ? 18.751 -16.264 3.507 1.00 92.69 212 GLY A C 1
ATOM 1622 O O . GLY A 1 212 ? 19.423 -15.496 2.823 1.00 92.69 212 GLY A O 1
ATOM 1623 N N . ASP A 1 213 ? 18.705 -17.578 3.291 1.00 94.81 213 ASP A N 1
ATOM 1624 C CA . ASP A 1 213 ? 19.322 -18.276 2.153 1.00 94.81 213 ASP A CA 1
ATOM 1625 C C . ASP A 1 213 ? 18.336 -18.533 0.994 1.00 94.81 213 ASP A C 1
ATOM 1627 O O . ASP A 1 213 ? 18.678 -19.199 0.017 1.00 94.81 213 ASP A O 1
ATOM 1631 N N . GLY A 1 214 ? 17.106 -18.021 1.108 1.00 95.00 214 GLY A N 1
ATOM 1632 C CA . GLY A 1 214 ? 16.026 -18.196 0.143 1.00 95.00 214 GLY A CA 1
ATOM 1633 C C . GLY A 1 214 ? 15.312 -19.550 0.182 1.00 95.00 214 GLY A C 1
ATOM 1634 O O . GLY A 1 214 ? 14.357 -19.742 -0.568 1.00 95.00 214 GLY A O 1
ATOM 1635 N N . SER A 1 215 ? 15.687 -20.470 1.079 1.00 96.62 215 SER A N 1
ATOM 1636 C CA . SER A 1 215 ? 15.048 -21.795 1.204 1.00 96.62 215 SER A CA 1
ATOM 1637 C C . SER A 1 215 ? 13.569 -21.747 1.621 1.00 96.62 215 SER A C 1
ATOM 1639 O O . SER A 1 215 ? 12.827 -22.710 1.422 1.00 96.62 215 SER A O 1
ATOM 1641 N N . HIS A 1 216 ? 13.127 -20.614 2.168 1.00 96.69 216 HIS A N 1
ATOM 1642 C CA . HIS A 1 216 ? 11.752 -20.378 2.603 1.00 96.69 216 HIS A CA 1
ATOM 1643 C C . HIS A 1 216 ? 10.867 -19.710 1.542 1.00 96.69 216 HIS A C 1
ATOM 1645 O O . HIS A 1 216 ? 9.696 -19.456 1.819 1.00 96.69 216 HIS A O 1
ATOM 1651 N N . ALA A 1 217 ? 11.389 -19.425 0.344 1.00 97.81 217 ALA A N 1
ATOM 1652 C CA . ALA A 1 217 ? 10.641 -18.762 -0.720 1.00 97.81 217 ALA A CA 1
ATOM 1653 C C . ALA A 1 217 ? 9.306 -19.473 -1.022 1.00 97.81 217 ALA A C 1
ATOM 1655 O O . ALA A 1 217 ? 9.269 -20.671 -1.310 1.00 97.81 217 ALA A O 1
ATOM 1656 N N . GLY A 1 218 ? 8.203 -18.726 -0.939 1.00 96.75 218 GLY A N 1
ATOM 1657 C CA . GLY A 1 218 ? 6.837 -19.226 -1.139 1.00 96.75 218 GLY A CA 1
ATOM 1658 C C . GLY A 1 218 ? 6.167 -19.812 0.103 1.00 96.75 218 GLY A C 1
ATOM 1659 O O . GLY A 1 218 ? 4.980 -20.122 0.051 1.00 96.75 218 GLY A O 1
ATOM 1660 N N . GLN A 1 219 ? 6.873 -19.930 1.230 1.00 98.12 219 GLN A N 1
ATOM 1661 C CA . GLN A 1 219 ? 6.259 -20.295 2.507 1.00 98.12 219 GLN A CA 1
ATOM 1662 C C . GLN A 1 219 ? 5.579 -19.076 3.138 1.00 98.12 219 GLN A C 1
ATOM 1664 O O . GLN A 1 219 ? 6.099 -17.958 3.080 1.00 98.12 219 GLN A O 1
ATOM 1669 N N . MET A 1 220 ? 4.428 -19.302 3.774 1.00 98.31 220 MET A N 1
ATOM 1670 C CA . MET A 1 220 ? 3.740 -18.266 4.538 1.00 98.31 220 MET A CA 1
ATOM 1671 C C . MET A 1 220 ? 4.603 -17.854 5.737 1.00 98.31 220 MET A C 1
ATOM 1673 O O . MET A 1 220 ? 4.960 -18.679 6.577 1.00 98.31 220 MET A O 1
ATOM 1677 N N . CYS A 1 221 ? 4.935 -16.570 5.800 1.00 97.19 221 CYS A N 1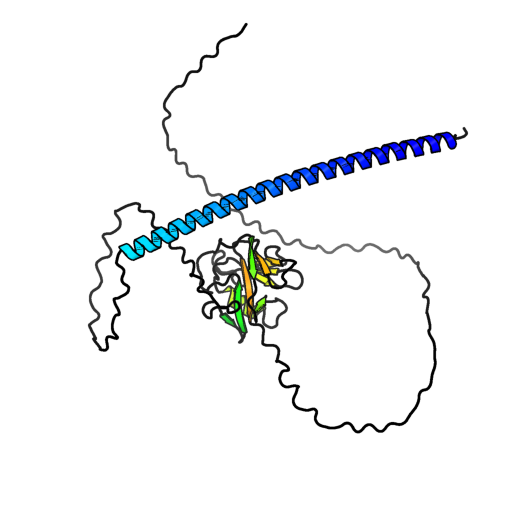
ATOM 1678 C CA . CYS A 1 221 ? 5.651 -15.943 6.902 1.00 97.19 221 CYS A CA 1
ATOM 1679 C C . CYS A 1 221 ? 4.717 -15.754 8.097 1.00 97.19 221 CYS A C 1
ATOM 1681 O O . CYS A 1 221 ? 4.966 -16.255 9.193 1.00 97.19 221 CYS A O 1
ATOM 1683 N N . GLN A 1 222 ? 3.630 -15.023 7.866 1.00 98.00 222 GLN A N 1
ATOM 1684 C CA . GLN A 1 222 ? 2.662 -14.641 8.882 1.00 98.00 222 GLN A CA 1
ATOM 1685 C C . GLN A 1 222 ? 1.312 -14.375 8.215 1.00 98.00 222 GLN A C 1
ATOM 1687 O O . GLN A 1 222 ? 1.267 -13.717 7.174 1.00 98.00 222 GLN A O 1
ATOM 1692 N N . GLY A 1 223 ? 0.235 -14.878 8.815 1.00 97.88 223 GLY A N 1
ATOM 1693 C CA . GLY A 1 223 ? -1.133 -14.561 8.407 1.00 97.88 223 GLY A CA 1
ATOM 1694 C C . GLY A 1 223 ? -1.701 -13.377 9.186 1.00 97.88 223 GLY A C 1
ATOM 1695 O O . GLY A 1 223 ? -1.200 -13.051 10.266 1.00 97.88 223 GLY A O 1
ATOM 1696 N N . ASP A 1 224 ? -2.743 -12.760 8.637 1.00 97.50 224 ASP A N 1
ATOM 1697 C CA . ASP A 1 224 ? -3.459 -11.623 9.235 1.00 97.50 224 ASP A CA 1
ATOM 1698 C C . ASP A 1 224 ? -2.539 -10.459 9.664 1.00 97.50 224 ASP A C 1
ATOM 1700 O O . ASP A 1 224 ? -2.660 -9.910 10.761 1.00 97.50 224 ASP A O 1
ATOM 1704 N N . VAL A 1 225 ? -1.595 -10.078 8.800 1.00 97.38 225 VAL A N 1
ATOM 1705 C CA . VAL A 1 225 ? -0.672 -8.966 9.067 1.00 97.38 225 VAL A CA 1
ATOM 1706 C C . VAL A 1 225 ? -1.375 -7.611 8.967 1.00 97.38 225 VAL A C 1
ATOM 1708 O O . VAL A 1 225 ? -2.303 -7.428 8.180 1.00 97.38 225 VAL A O 1
ATOM 1711 N N . ASP A 1 226 ? -0.889 -6.641 9.736 1.00 97.19 226 ASP A N 1
ATOM 1712 C CA . ASP A 1 226 ? -1.301 -5.229 9.746 1.00 97.19 226 ASP A CA 1
ATOM 1713 C C . ASP A 1 226 ? -0.338 -4.331 8.941 1.00 97.19 226 ASP A C 1
ATOM 1715 O O . ASP A 1 226 ? -0.332 -3.107 9.056 1.00 97.19 226 ASP A O 1
ATOM 1719 N N . TRP A 1 227 ? 0.492 -4.948 8.095 1.00 96.88 227 TRP A N 1
ATOM 1720 C CA . TRP A 1 227 ? 1.533 -4.270 7.314 1.00 96.88 227 TRP A CA 1
ATOM 1721 C C . TRP A 1 227 ? 1.003 -3.535 6.076 1.00 96.88 227 TRP A C 1
ATOM 1723 O O . TRP A 1 227 ? 1.740 -2.798 5.411 1.00 96.88 227 TRP A O 1
ATOM 1733 N N . ILE A 1 228 ? -0.261 -3.786 5.734 1.00 97.31 228 ILE A N 1
ATOM 1734 C CA . ILE A 1 228 ? -0.972 -3.214 4.596 1.00 97.31 228 ILE A CA 1
ATOM 1735 C C . ILE A 1 228 ? -2.319 -2.721 5.102 1.00 97.31 228 ILE A C 1
ATOM 1737 O O . ILE A 1 228 ? -3.154 -3.505 5.549 1.00 97.31 228 ILE A O 1
ATOM 1741 N N . GLU A 1 229 ? -2.554 -1.424 4.977 1.00 97.12 229 GLU A N 1
ATOM 1742 C CA . GLU A 1 229 ? -3.779 -0.796 5.451 1.00 97.12 229 GLU A CA 1
ATOM 1743 C C . GLU A 1 229 ? -4.566 -0.229 4.264 1.00 97.12 229 GLU A C 1
ATOM 1745 O O . GLU A 1 229 ? -4.032 0.590 3.507 1.00 97.12 229 GLU A O 1
ATOM 1750 N N . PRO A 1 230 ? -5.828 -0.633 4.052 1.00 96.75 230 PRO A N 1
ATOM 1751 C CA . PRO A 1 230 ? -6.678 0.022 3.067 1.00 96.75 230 PRO A CA 1
ATOM 1752 C C . PRO A 1 230 ? -6.933 1.478 3.484 1.00 96.75 230 PRO A C 1
ATOM 1754 O O . PRO A 1 230 ? -7.200 1.765 4.649 1.00 96.75 230 PRO A O 1
ATOM 1757 N N . VAL A 1 231 ? -6.867 2.408 2.532 1.00 96.94 231 VAL A N 1
ATOM 1758 C CA . VAL A 1 231 ? -7.184 3.821 2.785 1.00 96.94 231 VAL A CA 1
ATOM 1759 C C . VAL A 1 231 ? -8.704 4.003 2.722 1.00 96.94 231 VAL A C 1
ATOM 1761 O O . VAL A 1 231 ? -9.298 3.739 1.679 1.00 96.94 231 VAL A O 1
ATOM 1764 N N . GLU A 1 232 ? -9.328 4.455 3.818 1.00 92.31 232 GLU A N 1
ATOM 1765 C CA . GLU A 1 232 ? -10.795 4.463 4.025 1.00 92.31 232 GLU A CA 1
ATOM 1766 C C . GLU A 1 232 ? -11.593 5.118 2.878 1.00 92.31 232 GLU A C 1
ATOM 1768 O O . GLU A 1 232 ? -12.641 4.609 2.483 1.00 92.31 232 GLU A O 1
ATOM 1773 N N . ASP A 1 233 ? -11.055 6.177 2.268 1.00 91.81 233 ASP A N 1
ATOM 1774 C CA . ASP A 1 233 ? -11.716 6.924 1.186 1.00 91.81 233 ASP A CA 1
ATOM 1775 C C . ASP A 1 233 ? -11.442 6.371 -0.227 1.00 91.81 233 ASP A C 1
ATOM 1777 O O . ASP A 1 233 ? -11.992 6.855 -1.222 1.00 91.81 233 ASP A O 1
ATOM 1781 N N . HIS A 1 234 ? -10.574 5.364 -0.355 1.00 92.25 234 HIS A N 1
ATOM 1782 C CA . HIS A 1 234 ? -10.078 4.882 -1.641 1.00 92.25 234 HIS A CA 1
ATOM 1783 C C . HIS A 1 234 ? -9.906 3.359 -1.654 1.00 92.25 234 HIS A C 1
ATOM 1785 O O . HIS A 1 234 ? -8.837 2.836 -1.353 1.00 92.25 234 HIS A O 1
ATOM 1791 N N . MET A 1 235 ? -10.922 2.642 -2.149 1.00 93.50 235 MET A N 1
ATOM 1792 C CA . MET A 1 235 ? -10.944 1.167 -2.204 1.00 93.50 235 MET A CA 1
ATOM 1793 C C . MET A 1 235 ? -9.775 0.511 -2.964 1.00 93.50 235 MET A C 1
ATOM 1795 O O . MET A 1 235 ? -9.568 -0.692 -2.842 1.00 93.50 235 MET A O 1
ATOM 1799 N N . ARG A 1 236 ? -9.038 1.275 -3.778 1.00 96.44 236 ARG A N 1
ATOM 1800 C CA . ARG A 1 236 ? -7.899 0.798 -4.580 1.00 96.44 236 ARG A CA 1
ATOM 1801 C C . ARG A 1 236 ? -6.554 1.288 -4.053 1.00 96.44 236 ARG A C 1
ATOM 1803 O O . ARG A 1 236 ? -5.538 1.036 -4.695 1.00 96.44 236 ARG A O 1
ATOM 1810 N N . ARG A 1 237 ? -6.542 2.022 -2.938 1.00 97.06 237 ARG A N 1
ATOM 1811 C CA . ARG A 1 237 ? -5.333 2.596 -2.357 1.00 97.06 237 ARG A CA 1
ATOM 1812 C C . ARG A 1 237 ? -5.000 1.899 -1.048 1.00 97.06 237 ARG A C 1
ATOM 1814 O O . ARG A 1 237 ? -5.856 1.734 -0.184 1.00 97.06 237 ARG A O 1
ATOM 1821 N N . TYR A 1 238 ? -3.735 1.535 -0.910 1.00 97.38 238 TYR A N 1
ATOM 1822 C CA . TYR A 1 238 ? -3.217 0.795 0.230 1.00 97.38 238 TYR A CA 1
ATOM 1823 C C . TYR A 1 238 ? -1.984 1.502 0.774 1.00 97.38 238 TYR A C 1
ATOM 1825 O O . TYR A 1 238 ? -1.085 1.849 0.008 1.00 97.38 238 TYR A O 1
ATOM 1833 N N . ARG A 1 239 ? -1.936 1.724 2.084 1.00 97.12 239 ARG A N 1
ATOM 1834 C CA . ARG A 1 239 ? -0.764 2.238 2.791 1.00 97.12 239 ARG A CA 1
ATOM 1835 C C . ARG A 1 239 ? 0.100 1.069 3.248 1.00 97.12 239 ARG A C 1
ATOM 1837 O O . ARG A 1 239 ? -0.395 0.147 3.887 1.00 97.12 239 ARG A O 1
ATOM 1844 N N . MET A 1 240 ? 1.385 1.128 2.922 1.00 96.69 240 MET A N 1
ATOM 1845 C CA . MET A 1 240 ? 2.375 0.135 3.336 1.00 96.69 240 MET A CA 1
ATOM 1846 C C . MET A 1 240 ? 3.025 0.598 4.636 1.00 96.69 240 MET A C 1
ATOM 1848 O O . MET A 1 240 ? 3.648 1.656 4.660 1.00 96.69 240 MET A O 1
ATOM 1852 N N . THR A 1 241 ? 2.901 -0.168 5.716 1.00 95.69 241 THR A N 1
ATOM 1853 C CA . THR A 1 241 ? 3.502 0.157 7.026 1.00 95.69 241 THR A CA 1
ATOM 1854 C C . THR A 1 241 ? 4.771 -0.657 7.308 1.00 95.69 241 THR A C 1
ATOM 1856 O O . THR A 1 241 ? 5.426 -0.444 8.324 1.00 95.69 241 THR A O 1
ATOM 1859 N N . TYR A 1 242 ? 5.180 -1.532 6.378 1.00 95.25 242 TYR A N 1
ATOM 1860 C CA . TYR A 1 242 ? 6.415 -2.319 6.448 1.00 95.25 242 TYR A CA 1
ATOM 1861 C C . TYR A 1 242 ? 7.293 -2.112 5.204 1.00 95.25 242 TYR A C 1
ATOM 1863 O O . TYR A 1 242 ? 6.841 -2.274 4.071 1.00 95.25 242 TYR A O 1
ATOM 1871 N N . SER A 1 243 ? 8.574 -1.782 5.402 1.00 91.69 243 SER A N 1
ATOM 1872 C CA . SER A 1 243 ? 9.499 -1.415 4.314 1.00 91.69 243 SER A CA 1
ATOM 1873 C C . SER A 1 243 ? 9.979 -2.588 3.458 1.00 91.69 243 SER A C 1
ATOM 1875 O O . SER A 1 243 ? 10.421 -2.371 2.341 1.00 91.69 243 SER A O 1
ATOM 1877 N N . GLY A 1 244 ? 9.898 -3.828 3.943 1.00 94.94 244 GLY A N 1
ATOM 1878 C CA . GLY A 1 244 ? 10.320 -5.019 3.198 1.00 94.94 244 GLY A CA 1
ATOM 1879 C C . GLY A 1 244 ? 9.184 -5.752 2.483 1.00 94.94 244 GLY A C 1
ATOM 1880 O O . GLY A 1 244 ? 9.383 -6.909 2.118 1.00 94.94 244 GLY A O 1
ATOM 1881 N N . LEU A 1 245 ? 8.004 -5.136 2.341 1.00 96.38 245 LEU A N 1
ATOM 1882 C CA . LEU A 1 245 ? 6.805 -5.758 1.775 1.00 96.38 245 LEU A CA 1
ATOM 1883 C C . LEU A 1 245 ? 6.463 -5.172 0.404 1.00 96.38 245 LEU A C 1
ATOM 1885 O O . LEU A 1 245 ? 6.638 -3.979 0.138 1.00 96.38 245 LEU A O 1
ATOM 1889 N N . ARG A 1 246 ? 5.925 -6.032 -0.461 1.00 97.19 246 ARG A N 1
ATOM 1890 C CA . ARG A 1 246 ? 5.255 -5.639 -1.700 1.00 97.19 246 ARG A CA 1
ATOM 1891 C C . ARG A 1 246 ? 3.891 -6.307 -1.799 1.00 97.19 246 ARG A C 1
ATOM 1893 O O . ARG A 1 246 ? 3.758 -7.490 -1.504 1.00 97.19 246 ARG A O 1
ATOM 1900 N N . LEU A 1 247 ? 2.881 -5.553 -2.219 1.00 97.75 247 LEU A N 1
ATOM 1901 C CA . LEU A 1 247 ? 1.518 -6.053 -2.390 1.00 97.75 247 LEU A CA 1
ATOM 1902 C C . LEU A 1 247 ? 1.373 -6.727 -3.755 1.00 97.75 247 LEU A C 1
ATOM 1904 O O . LEU A 1 247 ? 1.633 -6.093 -4.773 1.00 97.75 247 LEU A O 1
ATOM 1908 N N . VAL A 1 248 ? 0.933 -7.980 -3.798 1.00 98.25 248 VAL A N 1
ATOM 1909 C CA . VAL A 1 248 ? 0.758 -8.705 -5.061 1.00 98.25 248 VAL A CA 1
ATOM 1910 C C . VAL A 1 248 ? -0.562 -8.316 -5.719 1.00 98.25 248 VAL A C 1
ATOM 1912 O O . VAL A 1 248 ? -1.627 -8.344 -5.098 1.00 98.25 248 VAL A O 1
ATOM 1915 N N . ILE A 1 249 ? -0.496 -7.987 -7.005 1.00 98.25 249 ILE A N 1
ATOM 1916 C CA . ILE A 1 249 ? -1.653 -7.693 -7.847 1.00 98.25 249 ILE A CA 1
ATOM 1917 C C . ILE A 1 249 ? -1.691 -8.646 -9.039 1.00 98.25 249 ILE A C 1
ATOM 1919 O O . ILE A 1 249 ? -0.659 -9.108 -9.527 1.00 98.25 249 ILE A O 1
ATOM 1923 N N . ARG A 1 250 ? -2.892 -8.923 -9.535 1.00 97.69 250 ARG A N 1
ATOM 1924 C CA . ARG A 1 250 ? -3.113 -9.657 -10.779 1.00 97.69 250 ARG A CA 1
ATOM 1925 C C . ARG A 1 250 ? -3.943 -8.837 -11.750 1.00 97.69 250 ARG A C 1
ATOM 1927 O O . ARG A 1 250 ? -4.769 -8.020 -11.343 1.00 97.69 250 ARG A O 1
ATOM 1934 N N . GLN A 1 251 ? -3.747 -9.082 -13.035 1.00 96.81 251 GLN A N 1
ATOM 1935 C CA . GLN A 1 251 ? -4.599 -8.525 -14.067 1.00 96.81 251 GLN A CA 1
ATOM 1936 C C . GLN A 1 251 ? -5.981 -9.167 -13.936 1.00 96.81 251 GLN A C 1
ATOM 1938 O O . GLN A 1 251 ? -6.121 -10.393 -13.989 1.00 96.81 251 GLN A O 1
ATOM 1943 N N . ALA A 1 252 ? -7.004 -8.342 -13.725 1.00 94.69 252 ALA A N 1
ATOM 1944 C CA . ALA A 1 252 ? -8.373 -8.806 -13.619 1.00 94.69 252 ALA A CA 1
ATOM 1945 C C . ALA A 1 252 ? -8.744 -9.486 -14.936 1.00 94.69 252 ALA A C 1
ATOM 1947 O O . ALA A 1 252 ? -8.593 -8.917 -16.023 1.00 94.69 252 ALA A O 1
ATOM 1948 N N . LYS A 1 253 ? -9.243 -10.721 -14.850 1.00 91.62 253 LYS A N 1
ATOM 1949 C CA . LYS A 1 253 ? -9.797 -11.388 -16.024 1.00 91.62 253 LYS A CA 1
ATOM 1950 C C . LYS A 1 253 ? -10.940 -10.513 -16.505 1.00 91.62 253 LYS A C 1
ATOM 1952 O O . LYS A 1 253 ? -11.893 -10.327 -15.751 1.00 91.62 253 LYS A O 1
ATOM 1957 N N . ALA A 1 254 ? -10.820 -9.967 -17.717 1.00 82.94 254 ALA A N 1
ATOM 1958 C CA . ALA A 1 254 ? -11.858 -9.134 -18.303 1.00 82.94 254 ALA A CA 1
ATOM 1959 C C . ALA A 1 254 ? -13.189 -9.857 -18.104 1.00 82.94 254 ALA A C 1
ATOM 1961 O O . ALA A 1 254 ? -13.399 -10.940 -18.665 1.00 82.94 254 ALA A O 1
ATOM 1962 N N . ALA A 1 255 ? -14.040 -9.307 -17.231 1.00 75.19 255 ALA A N 1
ATOM 1963 C CA . ALA A 1 255 ? -15.374 -9.842 -17.050 1.00 75.19 255 ALA A CA 1
ATOM 1964 C C . ALA A 1 255 ? -15.956 -9.914 -18.461 1.00 75.19 255 ALA A C 1
ATOM 1966 O O . ALA A 1 255 ? -15.804 -8.926 -19.189 1.00 75.19 255 ALA A O 1
ATOM 1967 N N . PRO A 1 256 ? -16.505 -11.065 -18.894 1.00 72.25 256 PRO A N 1
ATOM 1968 C CA . PRO A 1 256 ? -16.998 -11.218 -20.251 1.00 72.25 256 PRO A CA 1
ATOM 1969 C C . PRO A 1 256 ? -17.956 -10.064 -20.490 1.00 72.25 256 PRO A C 1
ATOM 1971 O O . PRO A 1 256 ? -19.036 -10.015 -19.899 1.00 72.25 256 PRO A O 1
ATOM 1974 N N . SER A 1 257 ? -17.495 -9.063 -21.245 1.00 63.62 257 SER A N 1
ATOM 1975 C CA . SER A 1 257 ? -18.251 -7.833 -21.347 1.00 63.62 257 SER A CA 1
ATOM 1976 C C . SER A 1 257 ? -19.544 -8.248 -22.027 1.00 63.62 257 SER A C 1
ATOM 1978 O O . SER A 1 257 ? -19.531 -8.781 -23.139 1.00 63.62 257 SER A O 1
ATOM 1980 N N . PHE A 1 258 ? -20.676 -8.062 -21.353 1.00 60.28 258 PHE A N 1
ATOM 1981 C CA . PHE A 1 258 ? -22.003 -8.351 -21.899 1.00 60.28 258 PHE A CA 1
ATOM 1982 C C . PHE A 1 258 ? -22.359 -7.396 -23.064 1.00 60.28 258 PHE A C 1
ATOM 1984 O O . PHE A 1 258 ? -23.526 -7.191 -23.391 1.00 60.28 258 PHE A O 1
ATOM 1991 N N . ALA A 1 259 ? -21.354 -6.825 -23.736 1.00 57.81 259 ALA A N 1
ATOM 1992 C CA . ALA A 1 259 ? -21.456 -5.979 -24.912 1.00 57.81 259 ALA A CA 1
ATOM 1993 C C . ALA A 1 259 ? -22.092 -6.699 -26.120 1.00 57.81 259 ALA A C 1
ATOM 1995 O O . ALA A 1 259 ? -22.485 -6.039 -27.076 1.00 57.81 259 ALA A O 1
ATOM 1996 N N . GLY A 1 260 ? -22.273 -8.025 -26.064 1.00 55.03 260 GLY A N 1
ATOM 1997 C CA . GLY A 1 260 ? -23.007 -8.802 -27.069 1.00 55.03 260 GLY A CA 1
ATOM 1998 C C . GLY A 1 260 ? -24.524 -8.929 -26.850 1.00 55.03 260 GLY A C 1
ATOM 1999 O O . GLY A 1 260 ? -25.229 -9.355 -27.760 1.00 55.03 260 GLY A O 1
ATOM 2000 N N . ALA A 1 261 ? -25.080 -8.552 -25.691 1.00 55.56 261 ALA A N 1
ATOM 2001 C CA . ALA A 1 261 ? -26.492 -8.834 -25.379 1.00 55.56 261 ALA A CA 1
ATOM 2002 C C . ALA A 1 261 ? -27.508 -7.801 -25.917 1.00 55.56 261 ALA A C 1
ATOM 2004 O O . ALA A 1 261 ? -28.685 -7.854 -25.565 1.00 55.56 261 ALA A O 1
ATOM 2005 N N . LYS A 1 262 ? -27.100 -6.869 -26.792 1.00 57.09 262 LYS A N 1
ATOM 2006 C CA . LYS A 1 262 ? -28.016 -5.891 -27.418 1.00 57.09 262 LYS A CA 1
ATOM 2007 C C . LYS A 1 262 ? -28.535 -6.275 -28.810 1.00 57.09 262 LYS A C 1
ATOM 2009 O O . LYS A 1 262 ? -29.251 -5.476 -29.408 1.00 57.09 262 LYS A O 1
ATOM 2014 N N . GLN A 1 263 ? -28.259 -7.477 -29.323 1.00 54.75 263 GLN A N 1
ATOM 2015 C CA . GLN A 1 263 ? -28.632 -7.834 -30.699 1.00 54.75 263 GLN A CA 1
ATOM 2016 C C . GLN A 1 263 ? -29.484 -9.104 -30.832 1.00 54.75 263 GLN A C 1
ATOM 2018 O O . GLN A 1 263 ? -29.233 -9.899 -31.725 1.00 54.75 263 GLN A O 1
ATOM 2023 N N . LEU A 1 264 ? -30.520 -9.303 -30.002 1.00 52.66 264 LEU A N 1
ATOM 2024 C CA . LEU A 1 264 ? -31.615 -10.218 -30.376 1.00 52.66 264 LEU A CA 1
ATOM 2025 C C . LEU A 1 264 ? -32.929 -10.019 -29.593 1.00 52.66 264 LEU A C 1
ATOM 2027 O O . LEU A 1 264 ? -33.459 -10.960 -29.018 1.00 52.66 264 LEU A O 1
ATOM 2031 N N . VAL A 1 265 ? -33.515 -8.816 -29.594 1.00 53.34 265 VAL A N 1
ATOM 2032 C CA . VAL A 1 265 ? -34.964 -8.671 -29.323 1.00 53.34 265 VAL A CA 1
ATOM 2033 C C . VAL A 1 265 ? -35.580 -7.704 -30.335 1.00 53.34 265 VAL A C 1
ATOM 2035 O O . VAL A 1 265 ? -35.873 -6.546 -30.056 1.00 53.34 265 VAL A O 1
ATOM 2038 N N . ARG A 1 266 ? -35.775 -8.204 -31.556 1.00 49.44 266 ARG A N 1
ATOM 2039 C CA . ARG A 1 266 ? -36.849 -7.762 -32.455 1.00 49.44 266 ARG A CA 1
ATOM 2040 C C . ARG A 1 266 ? -37.717 -8.980 -32.764 1.00 49.44 266 ARG A C 1
ATOM 2042 O O . ARG A 1 266 ? -37.669 -9.539 -33.850 1.00 49.44 266 ARG A O 1
ATOM 2049 N N . ALA A 1 267 ? -38.495 -9.402 -31.777 1.00 51.00 267 ALA A N 1
ATOM 2050 C CA . ALA A 1 267 ? -39.681 -10.214 -31.997 1.00 51.00 267 ALA A CA 1
ATOM 2051 C C . ALA A 1 267 ? -40.774 -9.673 -31.071 1.00 51.00 267 ALA A C 1
ATOM 2053 O O . ALA A 1 267 ? -40.638 -9.696 -29.851 1.00 51.00 267 ALA A O 1
ATOM 2054 N N . ASN A 1 268 ? -41.805 -9.097 -31.688 1.00 54.12 268 ASN A N 1
ATOM 2055 C CA . ASN A 1 268 ? -43.013 -8.586 -31.049 1.00 54.12 268 ASN A CA 1
ATOM 2056 C C . ASN A 1 268 ? -43.649 -9.651 -30.143 1.00 54.12 268 ASN A C 1
ATOM 2058 O O . ASN A 1 268 ? -44.058 -10.691 -30.663 1.00 54.12 268 ASN A O 1
ATOM 2062 N N . PRO A 1 269 ? -43.859 -9.388 -28.844 1.00 51.78 269 PRO A N 1
ATOM 2063 C CA . PRO A 1 269 ? -44.859 -10.111 -28.091 1.00 51.78 269 PRO A CA 1
ATOM 2064 C C . PRO A 1 269 ? -46.210 -9.438 -28.354 1.00 51.78 269 PRO A C 1
ATOM 2066 O O . PRO A 1 269 ? -46.538 -8.396 -27.789 1.00 51.78 269 PRO A O 1
ATOM 2069 N N . THR A 1 270 ? -46.996 -10.015 -29.256 1.00 53.97 270 THR A N 1
ATOM 2070 C CA . THR A 1 270 ? -48.435 -9.747 -29.337 1.00 53.97 270 THR A CA 1
ATOM 2071 C C . THR A 1 270 ? -49.078 -10.285 -28.059 1.00 53.97 270 THR A C 1
ATOM 2073 O O . THR A 1 270 ? -49.221 -11.493 -27.892 1.00 53.97 270 THR A O 1
ATOM 2076 N N . TRP A 1 271 ? -49.426 -9.390 -27.138 1.00 51.62 271 TRP A N 1
ATOM 2077 C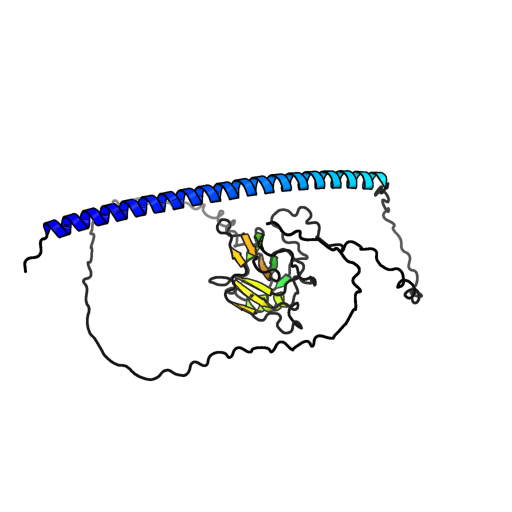 CA . TRP A 1 271 ? -50.207 -9.708 -25.944 1.00 51.62 271 TRP A CA 1
ATOM 2078 C C . TRP A 1 271 ? -51.700 -9.685 -26.290 1.00 51.62 271 TRP A C 1
ATOM 2080 O O . TRP A 1 271 ? -52.184 -8.642 -26.738 1.00 51.62 271 TRP A O 1
ATOM 2090 N N . PRO A 1 272 ? -52.472 -10.758 -26.050 1.00 60.38 272 PRO A N 1
ATOM 2091 C CA . PRO A 1 272 ? -53.912 -10.622 -25.951 1.00 60.38 272 PRO A CA 1
ATOM 2092 C C . PRO A 1 272 ? -54.267 -10.099 -24.554 1.00 60.38 272 PRO A C 1
ATOM 2094 O O . PRO A 1 272 ? -54.011 -10.738 -23.535 1.00 60.38 272 PRO A O 1
ATOM 2097 N N . MET A 1 273 ? -54.875 -8.912 -24.520 1.00 55.19 273 MET A N 1
ATOM 2098 C CA . MET A 1 273 ? -55.659 -8.458 -23.377 1.00 55.19 273 MET A CA 1
ATOM 2099 C C . MET A 1 273 ? -56.845 -9.402 -23.173 1.00 55.19 273 MET A C 1
ATOM 2101 O O . MET A 1 273 ? -57.552 -9.691 -24.134 1.00 55.19 273 MET A O 1
ATOM 2105 N N . THR A 1 274 ? -57.102 -9.831 -21.937 1.00 54.19 274 THR A N 1
ATOM 2106 C CA . THR A 1 274 ? -58.450 -9.931 -21.337 1.00 54.19 274 THR A CA 1
ATOM 2107 C C . THR A 1 274 ? -58.346 -10.429 -19.891 1.00 54.19 274 THR A C 1
ATOM 2109 O O . THR A 1 274 ? -57.860 -11.526 -19.646 1.00 54.19 274 THR A O 1
ATOM 2112 N N . GLY A 1 275 ? -58.837 -9.634 -18.931 1.00 47.34 275 GLY A N 1
ATOM 2113 C CA . GLY A 1 275 ? -59.136 -10.100 -17.569 1.00 47.34 275 GLY A CA 1
ATOM 2114 C C . GLY A 1 275 ? -58.933 -9.054 -16.459 1.00 47.34 275 GLY A C 1
ATOM 2115 O O . GLY A 1 275 ? -57.786 -8.770 -16.123 1.00 47.34 275 GLY A O 1
ATOM 2116 N N . PRO A 1 276 ? -60.008 -8.479 -15.877 1.00 59.22 276 PRO A N 1
ATOM 2117 C CA . PRO A 1 276 ? -59.938 -7.557 -14.740 1.00 59.22 276 PRO A CA 1
ATOM 2118 C C . PRO A 1 276 ? -59.901 -8.295 -13.374 1.00 59.22 276 PRO A C 1
ATOM 2120 O O . PRO A 1 276 ? -60.064 -9.515 -13.325 1.00 59.22 276 PRO A O 1
ATOM 2123 N N . PRO A 1 277 ? -59.642 -7.572 -12.263 1.00 63.81 277 PRO A N 1
ATOM 2124 C CA . PRO A 1 277 ? -58.987 -8.100 -11.068 1.00 63.81 277 PRO A CA 1
ATOM 2125 C C . PRO A 1 277 ? -59.965 -8.618 -10.005 1.00 63.81 277 PRO A C 1
ATOM 2127 O O . PRO A 1 277 ? -61.102 -8.163 -9.901 1.00 63.81 277 PRO A O 1
ATOM 2130 N N . SER A 1 278 ? -59.496 -9.526 -9.146 1.00 51.06 278 SER A N 1
ATOM 2131 C CA . SER A 1 278 ? -60.191 -9.924 -7.913 1.00 51.06 278 SER A CA 1
ATOM 2132 C C . SER A 1 278 ? -59.217 -9.946 -6.732 1.00 51.06 278 SER A C 1
ATOM 2134 O O . SER A 1 278 ? -58.461 -10.885 -6.526 1.00 51.06 278 SER A O 1
ATOM 2136 N N . SER A 1 279 ? -59.143 -8.790 -6.075 1.00 53.12 279 SER A N 1
ATOM 2137 C CA . SER A 1 279 ? -59.480 -8.578 -4.663 1.00 53.12 279 SER A CA 1
ATOM 2138 C C . SER A 1 279 ? -59.166 -9.669 -3.605 1.00 53.12 279 SER A C 1
ATOM 2140 O O . SER A 1 279 ? -59.684 -10.776 -3.643 1.00 53.12 279 SER A O 1
ATOM 2142 N N . ILE A 1 280 ? -58.501 -9.193 -2.534 1.00 47.16 280 ILE A N 1
ATOM 2143 C CA . ILE A 1 280 ? -58.641 -9.593 -1.112 1.00 47.16 280 ILE A CA 1
ATOM 2144 C C . ILE A 1 280 ? -57.847 -10.853 -0.689 1.00 47.16 280 ILE A C 1
ATOM 2146 O O . ILE A 1 280 ? -58.053 -11.939 -1.208 1.00 47.16 280 ILE A O 1
ATOM 2150 N N . ILE A 1 281 ? -56.976 -10.715 0.328 1.00 45.94 281 ILE A N 1
ATOM 2151 C CA . ILE A 1 281 ? -57.096 -11.335 1.674 1.00 45.94 281 ILE A CA 1
ATOM 2152 C C . ILE A 1 281 ? -55.772 -11.241 2.475 1.00 45.94 281 ILE A C 1
ATOM 2154 O O . ILE A 1 281 ? -54.764 -11.847 2.143 1.00 45.94 281 ILE A O 1
ATOM 2158 N N . ARG A 1 282 ? -55.891 -10.513 3.597 1.00 45.47 282 ARG A N 1
ATOM 2159 C CA . ARG A 1 282 ? -55.334 -10.705 4.955 1.00 45.47 282 ARG A CA 1
ATOM 2160 C C . ARG A 1 282 ? -53.825 -10.766 5.221 1.00 45.47 282 ARG A C 1
ATOM 2162 O O . ARG A 1 282 ? -53.151 -11.766 5.019 1.00 45.47 282 ARG A O 1
ATOM 2169 N N . SER A 1 283 ? -53.432 -9.755 5.993 1.00 48.75 283 SER A N 1
ATOM 2170 C CA . SER A 1 283 ? -52.549 -9.813 7.158 1.00 48.75 283 SER A CA 1
ATOM 2171 C C . SER A 1 283 ? -52.764 -11.047 8.045 1.00 48.75 283 SER A C 1
ATOM 2173 O O . SER A 1 283 ? -53.891 -11.310 8.469 1.00 48.75 283 SER A O 1
ATOM 2175 N N . GLN A 1 284 ? -51.674 -11.691 8.465 1.00 44.78 284 GLN A N 1
ATOM 2176 C CA . GLN A 1 284 ? -51.596 -12.309 9.788 1.00 44.78 284 GLN A CA 1
ATOM 2177 C C . GLN A 1 284 ? -50.248 -12.004 10.444 1.00 44.78 284 GLN A C 1
ATOM 2179 O O . GLN A 1 284 ? -49.184 -12.406 9.984 1.00 44.78 284 GLN A O 1
ATOM 2184 N N . VAL A 1 285 ? -50.360 -11.257 11.539 1.00 50.41 285 VAL A N 1
ATOM 2185 C CA . VAL A 1 285 ? -49.387 -11.110 12.615 1.00 50.41 285 VAL A CA 1
ATOM 2186 C C . VAL A 1 285 ? -49.441 -12.399 13.433 1.00 50.41 285 VAL A C 1
ATOM 2188 O O . VAL A 1 285 ? -50.513 -12.760 13.918 1.00 50.41 285 VAL A O 1
ATOM 2191 N N . ALA A 1 286 ? -48.311 -13.082 13.595 1.00 43.41 286 ALA A N 1
ATOM 2192 C CA . ALA A 1 286 ? -48.171 -14.181 14.543 1.00 43.41 286 ALA A CA 1
ATOM 2193 C C . ALA A 1 286 ? -47.102 -13.817 15.575 1.00 43.41 286 ALA A C 1
ATOM 2195 O O . ALA A 1 286 ? -45.901 -13.844 15.315 1.00 43.41 286 ALA A O 1
ATOM 2196 N N . SER A 1 287 ? -47.589 -13.433 16.749 1.00 42.16 287 SER A N 1
ATOM 2197 C CA . SER A 1 287 ? -46.847 -13.275 17.992 1.00 42.16 287 SER A CA 1
ATOM 2198 C C . SER A 1 287 ? -46.361 -14.644 18.484 1.00 42.16 287 SER A C 1
ATOM 2200 O O . SER A 1 287 ? -47.173 -15.550 18.661 1.00 42.16 287 SER A O 1
ATOM 2202 N N . GLN A 1 288 ? -45.060 -14.799 18.737 1.00 47.12 288 GLN A N 1
ATOM 2203 C CA . GLN A 1 288 ? -44.513 -15.945 19.474 1.00 47.12 288 GLN A CA 1
ATOM 2204 C C . GLN A 1 288 ? -44.259 -15.554 20.938 1.00 47.12 288 GLN A C 1
ATOM 2206 O O . GLN A 1 288 ? -43.590 -14.547 21.179 1.00 47.12 288 GLN A O 1
ATOM 2211 N N . PRO A 1 289 ? -44.768 -16.322 21.920 1.00 50.91 289 PRO A N 1
ATOM 2212 C CA . PRO A 1 289 ? -44.466 -16.105 23.324 1.00 50.91 289 PRO A CA 1
ATOM 2213 C C . PRO A 1 289 ? -43.254 -16.907 23.819 1.00 50.91 289 PRO A C 1
ATOM 2215 O O . PRO A 1 289 ? -42.951 -18.012 23.375 1.00 50.91 289 PRO A O 1
ATOM 2218 N N . CYS A 1 290 ? -42.619 -16.280 24.805 1.00 45.84 290 CYS A N 1
ATOM 2219 C CA . CYS A 1 290 ? -41.546 -16.714 25.687 1.00 45.84 290 CYS A CA 1
ATOM 2220 C C . CYS A 1 290 ? -41.758 -18.116 26.295 1.00 45.84 290 CYS A C 1
ATOM 2222 O O . CYS A 1 290 ? -42.814 -18.390 26.865 1.00 45.84 290 CYS A O 1
ATOM 2224 N N . ALA A 1 291 ? -40.723 -18.963 26.248 1.00 40.25 291 ALA A N 1
ATOM 2225 C CA . ALA A 1 291 ? -40.612 -20.158 27.083 1.00 40.25 291 ALA A CA 1
ATOM 2226 C C . ALA A 1 291 ? -39.137 -20.500 27.389 1.00 40.25 291 ALA A C 1
ATOM 2228 O O . ALA A 1 291 ? -38.407 -21.038 26.562 1.00 40.25 291 ALA A O 1
ATOM 2229 N N . THR A 1 292 ? -38.725 -20.224 28.621 1.00 42.84 292 THR A N 1
ATOM 2230 C CA . THR A 1 292 ? -37.739 -20.980 29.421 1.00 42.84 292 THR A CA 1
ATOM 2231 C C . THR A 1 292 ? -38.466 -21.380 30.723 1.00 42.84 292 THR A C 1
ATOM 2233 O O . THR A 1 292 ? -39.509 -20.777 30.992 1.00 42.84 292 THR A O 1
ATOM 2236 N N . PRO A 1 293 ? -38.024 -22.357 31.553 1.00 52.59 293 PRO A N 1
ATOM 2237 C CA . PRO A 1 293 ? -36.678 -22.935 31.670 1.00 52.59 293 PRO A CA 1
ATOM 2238 C C . PRO A 1 293 ? -36.641 -24.476 31.840 1.00 52.59 293 PRO A C 1
ATOM 2240 O O . PRO A 1 293 ? -37.648 -25.115 32.138 1.00 52.59 293 PRO A O 1
ATOM 2243 N N . ARG A 1 294 ? -35.448 -25.083 31.772 1.00 42.41 294 ARG A N 1
ATOM 2244 C CA . ARG A 1 294 ? -35.129 -26.284 32.570 1.00 42.41 294 ARG A CA 1
ATOM 2245 C C . ARG A 1 294 ? -33.622 -26.472 32.700 1.00 42.41 294 ARG A C 1
ATOM 2247 O O . ARG A 1 294 ? -32.915 -26.607 31.709 1.00 42.41 294 ARG A O 1
ATOM 2254 N N . GLY A 1 295 ? -33.164 -26.457 33.949 1.00 43.09 295 GLY A N 1
ATOM 2255 C CA . GLY A 1 295 ? -31.799 -26.779 34.328 1.00 43.09 295 GLY A CA 1
ATOM 2256 C C . GLY A 1 295 ? -31.507 -28.270 34.178 1.00 43.09 295 GLY A C 1
ATOM 2257 O O . GLY A 1 295 ? -32.349 -29.118 34.473 1.00 43.09 295 GLY A O 1
ATOM 2258 N N . GLY A 1 296 ? -30.286 -28.560 33.749 1.00 42.44 296 GLY A N 1
ATOM 2259 C CA . GLY A 1 296 ? -29.665 -29.874 33.789 1.00 42.44 296 GLY A CA 1
ATOM 2260 C C . GLY A 1 296 ? -28.201 -29.681 34.154 1.00 42.44 296 GLY A C 1
ATOM 2261 O O . GLY A 1 296 ? -27.419 -29.182 33.354 1.00 42.44 296 GLY A O 1
ATOM 2262 N N . SER A 1 297 ? -27.872 -30.009 35.400 1.00 46.19 297 SER A N 1
ATOM 2263 C CA . SER A 1 297 ? -26.516 -30.057 35.939 1.00 46.19 297 SER A CA 1
ATOM 2264 C C . SER A 1 297 ? -25.823 -31.319 35.426 1.00 46.19 297 SER A C 1
ATOM 2266 O O . SER A 1 297 ? -26.311 -32.407 35.713 1.00 46.19 297 SER A O 1
ATOM 2268 N N . HIS A 1 298 ? -24.721 -31.185 34.683 1.00 41.00 298 HIS A N 1
ATOM 2269 C CA . HIS A 1 298 ? -23.725 -32.247 34.485 1.00 41.00 298 HIS A CA 1
ATOM 2270 C C . HIS A 1 298 ? -22.392 -31.661 33.986 1.00 41.00 298 HIS A C 1
ATOM 2272 O O . HIS A 1 298 ? -22.277 -31.222 32.848 1.00 41.00 298 HIS A O 1
ATOM 2278 N N . VAL A 1 299 ? -21.381 -31.699 34.854 1.00 43.62 299 VAL A N 1
ATOM 2279 C CA . VAL A 1 299 ? -19.928 -31.572 34.610 1.00 43.62 299 VAL A CA 1
ATOM 2280 C C . VAL A 1 299 ? -19.275 -32.459 35.698 1.00 43.62 299 VAL A C 1
ATOM 2282 O O . VAL A 1 299 ? -19.860 -32.510 36.785 1.00 43.62 299 VAL A O 1
ATOM 2285 N N . PRO A 1 300 ? -18.124 -33.150 35.509 1.00 50.38 300 PRO A N 1
ATOM 2286 C CA . PRO A 1 300 ? -17.119 -32.993 34.446 1.00 50.38 300 PRO A CA 1
ATOM 2287 C C . PRO A 1 300 ? -16.681 -34.286 33.731 1.00 50.38 300 PRO A C 1
ATOM 2289 O O . PRO A 1 300 ? -16.683 -35.375 34.297 1.00 50.38 300 PRO A O 1
ATOM 2292 N N . ALA A 1 301 ? -16.124 -34.120 32.530 1.00 38.84 301 ALA A N 1
ATOM 2293 C CA . ALA A 1 301 ? -15.023 -34.950 32.045 1.00 38.84 301 ALA A CA 1
ATOM 2294 C C . ALA A 1 301 ? -13.907 -34.023 31.532 1.00 38.84 301 ALA A C 1
ATOM 2296 O O . ALA A 1 301 ? -14.176 -32.981 30.938 1.00 38.84 301 ALA A O 1
ATOM 2297 N N . ALA A 1 302 ? -12.672 -34.374 31.882 1.00 44.09 302 ALA A N 1
ATOM 2298 C CA . ALA A 1 302 ? -11.466 -33.556 31.823 1.00 44.09 302 ALA A CA 1
ATOM 2299 C C . ALA A 1 302 ? -11.053 -33.110 30.400 1.00 44.09 302 ALA A C 1
ATOM 2301 O O . ALA A 1 302 ? -11.355 -33.800 29.426 1.00 44.09 302 ALA A O 1
ATOM 2302 N N . PRO A 1 303 ? -10.313 -31.992 30.267 1.00 53.59 303 PRO A N 1
ATOM 2303 C CA . PRO A 1 303 ? -9.827 -31.519 28.979 1.00 53.59 303 PRO A CA 1
ATOM 2304 C C . PRO A 1 303 ? -8.596 -32.309 28.520 1.00 53.59 303 PRO A C 1
ATOM 2306 O O . PRO A 1 303 ? -7.623 -32.478 29.257 1.00 53.59 303 PRO A O 1
ATOM 2309 N N . HIS A 1 304 ? -8.627 -32.744 27.261 1.00 49.16 304 HIS A N 1
ATOM 2310 C CA . HIS A 1 304 ? -7.442 -33.182 26.538 1.00 49.16 304 HIS A CA 1
ATOM 2311 C C . HIS A 1 304 ? -6.429 -32.034 26.443 1.00 49.16 304 HIS A C 1
ATOM 2313 O O . HIS A 1 304 ? -6.767 -30.903 26.094 1.00 49.16 304 HIS A O 1
ATOM 2319 N N . HIS A 1 305 ? -5.179 -32.364 26.762 1.00 44.44 305 HIS A N 1
ATOM 2320 C CA . HIS A 1 305 ? -3.989 -31.542 26.589 1.00 44.44 305 HIS A CA 1
ATOM 2321 C C . HIS A 1 305 ? -3.946 -30.892 25.197 1.00 44.44 305 HIS A C 1
ATOM 2323 O O . HIS A 1 305 ? -3.636 -31.544 24.204 1.00 44.44 305 HIS A O 1
ATOM 2329 N N . PHE A 1 306 ? -4.199 -29.585 25.141 1.00 42.62 306 PHE A N 1
ATOM 2330 C CA . PHE A 1 306 ? -3.816 -28.752 24.008 1.00 42.62 306 PHE A CA 1
ATOM 2331 C C . PHE A 1 306 ? -2.337 -28.391 24.195 1.00 42.62 306 PHE A C 1
ATOM 2333 O O . PHE A 1 306 ? -1.968 -27.610 25.077 1.00 42.62 306 PHE A O 1
ATOM 2340 N N . GLN A 1 307 ? -1.470 -29.043 23.426 1.00 43.16 307 GLN A N 1
ATOM 2341 C CA . GLN A 1 307 ? -0.041 -28.759 23.381 1.00 43.16 307 GLN A CA 1
ATOM 2342 C C . GLN A 1 307 ? 0.145 -27.398 22.695 1.00 43.16 307 GLN A C 1
ATOM 2344 O O . GLN A 1 307 ? -0.178 -27.239 21.521 1.00 43.16 307 GLN A O 1
ATOM 2349 N N . ARG A 1 308 ? 0.626 -26.394 23.439 1.00 40.66 308 ARG A N 1
ATOM 2350 C CA . ARG A 1 308 ? 1.062 -25.118 22.853 1.00 40.66 308 ARG A CA 1
ATOM 2351 C C . ARG A 1 308 ? 2.146 -25.397 21.801 1.00 40.66 308 ARG A C 1
ATOM 2353 O O . ARG A 1 308 ? 3.058 -26.170 22.112 1.00 40.66 308 ARG A O 1
ATOM 2360 N N . PRO A 1 309 ? 2.119 -24.752 20.623 1.00 44.22 309 PRO A N 1
ATOM 2361 C CA . PRO A 1 309 ? 3.293 -24.709 19.767 1.00 44.22 309 PRO A CA 1
ATOM 2362 C C . PRO A 1 309 ? 4.429 -24.070 20.569 1.00 44.22 309 PRO A C 1
ATOM 2364 O O . PRO A 1 309 ? 4.289 -22.977 21.126 1.00 44.22 309 PRO A O 1
ATOM 2367 N N . GLN A 1 310 ? 5.525 -24.810 20.721 1.00 50.09 310 GLN A N 1
ATOM 2368 C CA . GLN A 1 310 ? 6.719 -24.284 21.35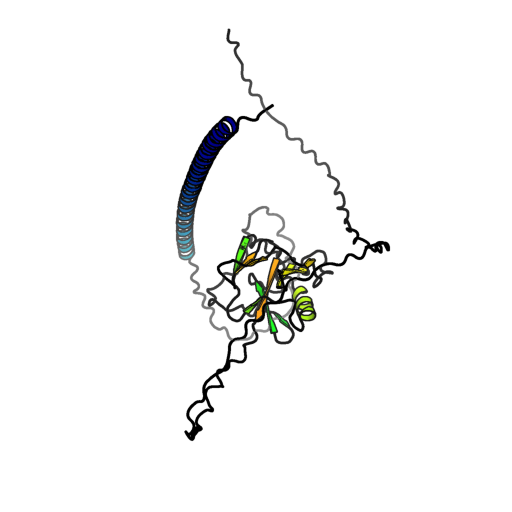7 1.00 50.09 310 GLN A CA 1
ATOM 2369 C C . GLN A 1 310 ? 7.244 -23.145 20.487 1.00 50.09 310 GLN A C 1
ATOM 2371 O O . GLN A 1 310 ? 7.515 -23.338 19.304 1.00 50.09 310 GLN A O 1
ATOM 2376 N N . HIS A 1 311 ? 7.376 -21.958 21.078 1.00 36.78 311 HIS A N 1
ATOM 2377 C CA . HIS A 1 311 ? 8.214 -20.906 20.524 1.00 36.78 311 HIS A CA 1
ATOM 2378 C C . HIS A 1 311 ? 9.616 -21.489 20.340 1.00 36.78 311 HIS A C 1
ATOM 2380 O O . HIS A 1 311 ? 10.326 -21.727 21.318 1.00 36.78 311 HIS A O 1
ATOM 2386 N N . VAL A 1 312 ? 10.013 -21.719 19.091 1.00 39.69 312 VAL A N 1
ATOM 2387 C CA . VAL A 1 312 ? 11.420 -21.893 18.749 1.00 39.69 312 VAL A CA 1
ATOM 2388 C C . VAL A 1 312 ? 12.058 -20.520 18.922 1.00 39.69 312 VAL A C 1
ATOM 2390 O O . VAL A 1 312 ? 12.034 -19.675 18.033 1.00 39.69 312 VAL A O 1
ATOM 2393 N N . VAL A 1 313 ? 12.566 -20.268 20.126 1.00 39.56 313 VAL A N 1
ATOM 2394 C CA . VAL A 1 313 ? 13.507 -19.179 20.374 1.00 39.56 313 VAL A CA 1
ATOM 2395 C C . VAL A 1 313 ? 14.789 -19.580 19.661 1.00 39.56 313 VAL A C 1
ATOM 2397 O O . VAL A 1 313 ? 15.538 -20.422 20.149 1.00 39.56 313 VAL A O 1
ATOM 2400 N N . VAL A 1 314 ? 15.018 -19.019 18.476 1.00 43.50 314 VAL A N 1
ATOM 2401 C CA . VAL A 1 314 ? 16.328 -19.087 17.831 1.00 43.50 314 VAL A CA 1
ATOM 2402 C C . VAL A 1 314 ? 17.282 -18.267 18.707 1.00 43.50 314 VAL A C 1
ATOM 2404 O O . VAL A 1 314 ? 17.039 -17.072 18.900 1.00 43.50 314 VAL A O 1
ATOM 2407 N N . PRO A 1 315 ? 18.330 -18.863 19.301 1.00 47.06 315 PRO A N 1
ATOM 2408 C CA . PRO A 1 315 ? 19.281 -18.100 20.087 1.00 47.06 315 PRO A CA 1
ATOM 2409 C C . PRO A 1 315 ? 20.067 -17.188 19.144 1.00 47.06 315 PRO A C 1
ATOM 2411 O O . PRO A 1 315 ? 20.810 -17.655 18.282 1.00 47.06 315 PRO A O 1
ATOM 2414 N N . TYR A 1 316 ? 19.913 -15.875 19.320 1.00 39.69 316 TYR A N 1
ATOM 2415 C CA . TYR A 1 316 ? 20.853 -14.905 18.773 1.00 39.69 316 TYR A CA 1
ATOM 2416 C C . TYR A 1 316 ? 22.238 -15.224 19.340 1.00 39.69 316 TYR A C 1
ATOM 2418 O O . TYR A 1 316 ? 22.483 -15.090 20.540 1.00 39.69 316 TYR A O 1
ATOM 2426 N N . GLY A 1 317 ? 23.132 -15.688 18.469 1.00 40.53 317 GLY A N 1
ATOM 2427 C CA . GLY A 1 317 ? 24.531 -15.893 18.797 1.00 40.53 317 GLY A CA 1
ATOM 2428 C C . GLY A 1 317 ? 25.144 -14.589 19.298 1.00 40.53 317 GLY A C 1
ATOM 2429 O O . GLY A 1 317 ? 25.118 -13.567 18.612 1.00 40.53 317 GLY A O 1
ATOM 2430 N N . HIS A 1 318 ? 25.692 -14.639 20.509 1.00 38.59 318 HIS A N 1
ATOM 2431 C CA . HIS A 1 318 ? 26.541 -13.598 21.064 1.00 38.59 318 HIS A CA 1
ATOM 2432 C C . HIS A 1 318 ? 27.719 -13.326 20.121 1.00 38.59 318 HIS A C 1
ATOM 2434 O O . HIS A 1 318 ? 28.658 -14.116 20.039 1.00 38.59 318 HIS A O 1
ATOM 2440 N N . PHE A 1 319 ? 27.697 -12.177 19.448 1.00 40.72 319 PHE A N 1
ATOM 2441 C CA . PHE A 1 319 ? 28.913 -11.579 18.914 1.00 40.72 319 PHE A CA 1
ATOM 2442 C C . PHE A 1 319 ? 29.724 -11.008 20.081 1.00 40.72 319 PHE A C 1
ATOM 2444 O O . PHE A 1 319 ? 29.264 -10.134 20.817 1.00 40.72 319 PHE A O 1
ATOM 2451 N N . ALA A 1 320 ? 30.931 -11.540 20.261 1.00 39.47 320 ALA A N 1
ATOM 2452 C CA . ALA A 1 320 ? 31.914 -11.028 21.201 1.00 39.47 320 ALA A CA 1
ATOM 2453 C C . ALA A 1 320 ? 32.364 -9.610 20.786 1.00 39.47 320 ALA A C 1
ATOM 2455 O O . ALA A 1 320 ? 32.687 -9.400 19.613 1.00 39.47 320 ALA A O 1
ATOM 2456 N N . PRO A 1 321 ? 32.439 -8.635 21.710 1.00 46.03 321 PRO A N 1
ATOM 2457 C CA . PRO A 1 321 ? 33.012 -7.334 21.406 1.00 46.03 321 PRO A CA 1
ATOM 2458 C C . PRO A 1 321 ? 34.542 -7.442 21.401 1.00 46.03 321 PRO A C 1
ATOM 2460 O O . PRO A 1 321 ? 35.188 -7.576 22.440 1.00 46.03 321 PRO A O 1
ATOM 2463 N N . GLY A 1 322 ? 35.130 -7.390 20.207 1.00 42.78 322 GLY A N 1
ATOM 2464 C CA . GLY A 1 322 ? 36.566 -7.212 20.030 1.00 42.78 322 GLY A CA 1
ATOM 2465 C C . GLY A 1 322 ? 36.987 -5.817 20.489 1.00 42.78 322 GLY A C 1
ATOM 2466 O O . GLY A 1 322 ? 36.516 -4.805 19.973 1.00 42.78 322 GLY A O 1
ATOM 2467 N N . HIS A 1 323 ? 37.881 -5.773 21.471 1.00 39.25 323 HIS A N 1
ATOM 2468 C CA . HIS A 1 323 ? 38.540 -4.565 21.941 1.00 39.25 323 HIS A CA 1
ATOM 2469 C C . HIS A 1 323 ? 39.310 -3.875 20.803 1.00 39.25 323 HIS A C 1
ATOM 2471 O O . HIS A 1 323 ? 40.174 -4.473 20.166 1.00 39.25 323 HIS A O 1
ATOM 2477 N N . SER A 1 324 ? 39.069 -2.582 20.605 1.00 38.81 324 SER A N 1
ATOM 2478 C CA . SER A 1 324 ? 40.042 -1.677 19.991 1.00 38.81 324 SER A CA 1
ATOM 2479 C C . SER A 1 324 ? 40.112 -0.408 20.826 1.00 38.81 324 SER A C 1
ATOM 2481 O O . SER A 1 324 ? 39.264 0.477 20.753 1.00 38.81 324 SER A O 1
ATOM 2483 N N . VAL A 1 325 ? 41.127 -0.379 21.686 1.00 36.09 325 VAL A N 1
ATOM 2484 C CA . VAL A 1 325 ? 41.540 0.785 22.464 1.00 36.09 325 VAL A CA 1
ATOM 2485 C C . VAL A 1 325 ? 42.235 1.741 21.500 1.00 36.09 325 VAL A C 1
ATOM 2487 O O . VAL A 1 325 ? 43.369 1.504 21.096 1.00 36.09 325 VAL A O 1
ATOM 2490 N N . VAL A 1 326 ? 41.554 2.823 21.126 1.00 41.56 326 VAL A N 1
ATOM 2491 C CA . VAL A 1 326 ? 42.196 3.993 20.520 1.00 41.56 326 VAL A CA 1
ATOM 2492 C C . VAL A 1 326 ? 42.249 5.081 21.582 1.00 41.56 326 VAL A C 1
ATOM 2494 O O . VAL A 1 326 ? 41.268 5.766 21.865 1.00 41.56 326 VAL A O 1
ATOM 2497 N N . THR A 1 327 ? 43.420 5.205 22.198 1.00 36.72 327 THR A N 1
ATOM 2498 C CA . THR A 1 327 ? 43.783 6.282 23.117 1.00 36.72 327 THR A CA 1
ATOM 2499 C C . THR A 1 327 ? 43.757 7.610 22.363 1.00 36.72 327 THR A C 1
ATOM 2501 O O . THR A 1 327 ? 44.612 7.858 21.514 1.00 36.72 327 THR A O 1
ATOM 2504 N N . ARG A 1 328 ? 42.792 8.484 22.669 1.00 39.62 328 ARG A N 1
ATOM 2505 C CA . ARG A 1 328 ? 42.797 9.878 22.207 1.00 39.62 328 ARG A CA 1
ATOM 2506 C C . ARG A 1 328 ? 43.149 10.783 23.384 1.00 39.62 328 ARG A C 1
ATOM 2508 O O . ARG A 1 328 ? 42.446 10.814 24.388 1.00 39.62 328 ARG A O 1
ATOM 2515 N N . MET A 1 329 ? 44.280 11.469 23.254 1.00 34.62 329 MET A N 1
ATOM 2516 C CA . MET A 1 329 ? 44.780 12.461 24.202 1.00 34.62 329 MET A CA 1
ATOM 2517 C C . MET A 1 329 ? 43.854 13.685 24.255 1.00 34.62 329 MET A C 1
ATOM 2519 O O . MET A 1 329 ? 43.536 14.266 23.218 1.00 34.62 329 MET A O 1
ATOM 2523 N N . SER A 1 330 ? 43.470 14.088 25.467 1.00 38.19 330 SER A N 1
ATOM 2524 C CA . SER A 1 330 ? 42.845 15.383 25.769 1.00 38.19 330 SER A CA 1
ATOM 2525 C C . SER A 1 330 ? 43.906 16.470 25.955 1.00 38.19 330 SER A C 1
ATOM 2527 O O . SER A 1 330 ? 44.894 16.215 26.646 1.00 38.19 330 SER A O 1
ATOM 2529 N N . PRO A 1 331 ? 43.670 17.706 25.481 1.00 49.28 331 PRO A N 1
ATOM 2530 C CA . PRO A 1 331 ? 44.356 18.873 26.013 1.00 49.28 331 PRO A CA 1
ATOM 2531 C C . PRO A 1 331 ? 43.402 19.862 26.705 1.00 49.28 331 PRO A C 1
ATOM 2533 O O . PRO A 1 331 ? 42.352 20.203 26.173 1.00 49.28 331 PRO A O 1
ATOM 2536 N N . GLY A 1 332 ? 43.863 20.365 27.858 1.00 36.81 332 GLY A N 1
ATOM 2537 C CA . GLY A 1 332 ? 43.683 21.749 28.331 1.00 36.81 332 GLY A CA 1
ATOM 2538 C C . GLY A 1 332 ? 42.314 22.103 28.920 1.00 36.81 332 GLY A C 1
ATOM 2539 O O . GLY A 1 332 ? 41.331 22.224 28.210 1.00 36.81 332 GLY A O 1
ATOM 2540 N N . HIS A 1 333 ? 42.179 22.193 30.245 1.00 41.38 333 HIS A N 1
ATOM 2541 C CA . HIS A 1 333 ? 42.421 23.413 31.043 1.00 41.38 333 HIS A CA 1
ATOM 2542 C C . HIS A 1 333 ? 41.508 24.596 30.685 1.00 41.38 333 HIS A C 1
ATOM 2544 O O . HIS A 1 333 ? 41.784 25.367 29.774 1.00 41.38 333 HIS A O 1
ATOM 2550 N N . GLY A 1 334 ? 40.478 24.782 31.513 1.00 37.53 334 GLY A N 1
ATOM 2551 C CA . GLY A 1 334 ? 39.714 26.018 31.643 1.00 37.53 334 GLY A CA 1
ATOM 2552 C C . GLY A 1 334 ? 39.231 26.146 33.085 1.00 37.53 334 GLY A C 1
ATOM 2553 O O . GLY A 1 334 ? 38.230 25.546 33.462 1.00 37.53 334 GLY A O 1
ATOM 2554 N N . ALA A 1 335 ? 39.997 26.864 33.903 1.00 38.31 335 ALA A N 1
ATOM 2555 C CA . ALA A 1 335 ? 39.647 27.207 35.274 1.00 38.31 335 ALA A CA 1
ATOM 2556 C C . ALA A 1 335 ? 38.546 28.279 35.282 1.00 38.31 335 ALA A C 1
ATOM 2558 O O . ALA A 1 335 ? 38.677 29.294 34.601 1.00 38.31 335 ALA A O 1
ATOM 2559 N N . VAL A 1 336 ? 37.497 28.087 36.086 1.00 49.94 336 VAL A N 1
ATOM 2560 C CA . VAL A 1 336 ? 36.545 29.146 36.442 1.00 49.94 336 VAL A CA 1
ATOM 2561 C C . VAL A 1 336 ? 36.531 29.268 37.961 1.00 49.94 336 VAL A C 1
ATOM 2563 O O . VAL A 1 336 ? 36.135 28.354 38.680 1.00 49.94 336 VAL A O 1
ATOM 2566 N N . LEU A 1 337 ? 37.035 30.410 38.420 1.00 47.38 337 LEU A N 1
ATOM 2567 C CA . LEU A 1 337 ? 36.996 30.898 39.792 1.00 47.38 337 LEU A CA 1
ATOM 2568 C C . LEU A 1 337 ? 35.544 31.175 40.201 1.00 47.38 337 LEU A C 1
ATOM 2570 O O . LEU A 1 337 ? 34.871 31.989 39.572 1.00 47.38 337 LEU A O 1
ATOM 2574 N N . ALA A 1 338 ? 35.090 30.545 41.283 1.00 50.41 338 ALA A N 1
ATOM 2575 C CA . ALA A 1 338 ? 33.904 30.963 42.019 1.00 50.41 338 ALA A CA 1
ATOM 2576 C C . ALA A 1 338 ? 34.339 31.861 43.188 1.00 50.41 338 ALA A C 1
ATOM 2578 O O . ALA A 1 338 ? 35.165 31.464 44.011 1.00 50.41 338 ALA A O 1
ATOM 2579 N N . ALA A 1 339 ? 33.801 33.078 43.235 1.00 45.50 339 ALA A N 1
ATOM 2580 C CA . ALA A 1 339 ? 33.935 33.992 44.364 1.00 45.50 339 ALA A CA 1
ATOM 2581 C C . ALA A 1 339 ? 32.906 33.645 45.461 1.00 45.50 339 ALA A C 1
ATOM 2583 O O . ALA A 1 339 ? 31.792 33.236 45.124 1.00 45.50 339 ALA A O 1
ATOM 2584 N N . PRO A 1 340 ? 33.225 33.833 46.755 1.00 57.06 340 PRO A N 1
ATOM 2585 C CA . PRO A 1 340 ? 32.251 33.697 47.830 1.00 57.06 340 PRO A CA 1
ATOM 2586 C C . PRO A 1 340 ? 31.496 35.019 48.044 1.00 57.06 340 PRO A C 1
ATOM 2588 O O . PRO A 1 340 ? 32.108 36.064 48.266 1.00 57.06 340 PRO A O 1
ATOM 2591 N N . GLY A 1 341 ? 30.165 34.961 47.985 1.00 51.94 341 GLY A N 1
ATOM 2592 C CA . GLY A 1 341 ? 29.280 36.016 48.476 1.00 51.94 341 GLY A CA 1
ATOM 2593 C C . GLY A 1 341 ? 28.989 35.813 49.962 1.00 51.94 341 GLY A C 1
ATOM 2594 O O . GLY A 1 341 ? 28.686 34.693 50.376 1.00 51.94 341 GLY A O 1
ATOM 2595 N N . GLN A 1 342 ? 29.140 36.894 50.729 1.00 57.53 342 GLN A N 1
ATOM 2596 C CA . GLN A 1 342 ? 28.594 37.062 52.077 1.00 57.53 342 GLN A CA 1
ATOM 2597 C C . GLN A 1 342 ? 27.082 37.280 52.021 1.00 57.53 342 GLN A C 1
ATOM 2599 O O . GLN A 1 342 ? 26.614 37.849 51.008 1.00 57.53 342 GLN A O 1
#

pLDDT: mean 75.79, std 24.42, range [33.78, 98.56]

Sequence (342 aa):
MTFNVEAAECLAAQAVGIFADGLRDLVAAAAKEAAQERRGLEEEARALARERFRLDEAWSQLNVQRARLENSMGFSNGHKLGPNTAGGSLPEDHFDSFQAEVQSLSSSVMPVRSNQVTLGTTVLGDVPVGCTVTVDGSSYAVLPIQEPDAQQLGHDLWNHSVEVPEGWEVLDSSMHGFDHAISVLAQHRWGAIVLGVRNEKSFDSYWTPLFGDGSHAGQMCQGDVDWIEPVEDHMRRYRMTYSGLRLVIRQAKAAPSFAGAKQLVRANPTWPMTGPPSSIIRSQVASQPCATPRGGSHVPAAPHHFQRPQHVVVPYGHFAPGHSVVTRMSPGHGAVLAAPGQ

Foldseek 3Di:
DDDDVVVVVVVVVVVVVVVVVVVVVVVVVVVVVVVVVVVVVVVVVVVVVVVVVVVVVVVVVVVVVVVVVVVVVPPPVPPPVDPDDDDDDDDDDDDDDDPPPDDPDDDDPDPDPPPPVPPDVDDQADQDPQQWDDDPNWIKGWPVRAGQADLAQQLPAAQHKDFAGPQKDFAECPDDCNLVVQQVSQQTPRSAQWEWGHYPPAIWIAGHCNPDNRPRRSPTPDPPDPQWAQDPVHNGMITGNDRRYITMMIRHDPPPPVPVVPPDPPDDDPDDDDDDDDDDDDDDDDDDDDDDDDDDDDDDDDDDDPDDDDPPPPDDDDDDDDDDDDDDDDDDDDDDDDDDDD